Protein AF-A0A8H6S025-F1 (afdb_monomer_lite)

Secondary structure (DSSP, 8-state):
-PPPPPS--EEEETTPEEEEE--PPPTT----EEEEEEEPPTT--GGG---TT-S-EEEEEEE-B-TTS-BHHHHHHHHTTTEEEEEPPTTBPSEEEEEEEEEEE-TTTTSSS--EEEEEEEEEEEESS--B---GGG-B-TTTS--TTSBTTB--TTS----S-SS----S-----TT--PPS-S--S--

Radius of gyration: 16.87 Å; chains: 1; bounding box: 43×38×42 Å

Foldseek 3Di:
DDDFQDQDAAEDEAFDKDKDADDDDDLLQFFKKWKWKFFDDPPDDSRPDDCFFPQGIFTQDMFAADPVRGGCCNVVCVVPVRIDMGGHHNQDDWHKMKMKIWGWGCSQQQAPPGIAIDIDIHIYGYDDDHDDDDDSQRTATFVPPDDNPQQPSRDDSPPPDPVDDPPRDPDRDDDDDPPDDDPDDDGHPHD

Sequence (191 aa):
MEYTTAPIFATVAAGTTLGLNWTTWPDSHVGPMITYMAAVPSGTNITSWQPGTSAVWFKVAEAGKNSAGQWAATTVLTQNKSIYSFTIPAKLKPGQYIIRHEIIALHSATTYPGAQFYPSCIQVQVTGSGTAVPPSSALVAFPGAYKSTTPGIVYNVYSGDNSVSYPPRRQSGKFTDPSYRPTLYPGRACE

Structure (mmCIF, N/CA/C/O backbone):
data_AF-A0A8H6S025-F1
#
_entry.id   AF-A0A8H6S025-F1
#
loop_
_atom_site.group_PDB
_atom_site.id
_atom_site.type_symbol
_atom_site.label_atom_id
_atom_site.label_alt_id
_atom_site.label_comp_id
_atom_site.label_asym_id
_atom_site.label_entity_id
_atom_site.label_seq_id
_atom_site.pdbx_PDB_ins_code
_atom_site.Cartn_x
_atom_site.Cartn_y
_atom_site.Cartn_z
_atom_site.occupancy
_atom_site.B_iso_or_equiv
_atom_site.auth_seq_id
_atom_site.auth_comp_id
_atom_site.auth_asym_id
_atom_site.auth_atom_id
_atom_site.pdbx_PDB_model_num
ATOM 1 N N . MET A 1 1 ? 6.238 23.942 5.275 1.00 44.38 1 MET A N 1
ATOM 2 C CA . MET A 1 1 ? 4.930 23.421 4.842 1.00 44.38 1 MET A CA 1
ATOM 3 C C . MET A 1 1 ? 4.371 22.638 6.006 1.00 44.38 1 MET A C 1
ATOM 5 O O . MET A 1 1 ? 4.958 21.627 6.370 1.00 44.38 1 MET A O 1
ATOM 9 N N . GLU A 1 2 ? 3.350 23.180 6.660 1.00 48.22 2 GLU A N 1
ATOM 10 C CA . GLU A 1 2 ? 2.538 22.421 7.610 1.00 48.22 2 GLU A CA 1
ATOM 11 C C . GLU A 1 2 ? 1.668 21.466 6.789 1.00 48.22 2 GLU A C 1
ATOM 13 O O . GLU A 1 2 ? 0.975 21.907 5.875 1.00 48.22 2 GLU A O 1
ATOM 18 N N . TYR A 1 3 ? 1.770 20.163 7.049 1.00 61.84 3 TYR A N 1
ATOM 19 C CA . TYR A 1 3 ? 0.918 19.165 6.401 1.00 61.84 3 TYR A CA 1
ATOM 20 C C . TYR A 1 3 ? -0.426 19.160 7.113 1.00 61.84 3 TYR A C 1
ATOM 22 O O . TYR A 1 3 ? -0.492 18.908 8.320 1.00 61.84 3 TYR A O 1
ATOM 30 N N . THR A 1 4 ? -1.492 19.452 6.381 1.00 70.94 4 THR A N 1
ATOM 31 C CA . THR A 1 4 ? -2.845 19.429 6.922 1.00 70.94 4 THR A CA 1
ATOM 32 C C . THR A 1 4 ? -3.414 18.022 6.794 1.00 70.94 4 THR A C 1
ATOM 34 O O . THR A 1 4 ? -3.342 17.375 5.756 1.00 70.94 4 THR A O 1
ATOM 37 N N . THR A 1 5 ? -3.958 17.507 7.889 1.00 85.69 5 THR A N 1
ATOM 38 C CA . THR A 1 5 ? -4.744 16.270 7.892 1.00 85.69 5 THR A CA 1
ATOM 39 C C . THR A 1 5 ? -6.000 16.439 7.040 1.00 85.69 5 THR A C 1
ATOM 41 O O . THR A 1 5 ? -6.541 17.543 6.920 1.00 85.69 5 THR A O 1
ATOM 44 N N . ALA A 1 6 ? -6.513 15.344 6.470 1.00 88.56 6 ALA A N 1
ATOM 45 C CA . ALA A 1 6 ? -7.785 15.427 5.766 1.00 88.56 6 ALA A CA 1
ATOM 46 C C . ALA A 1 6 ? -8.912 15.721 6.781 1.00 88.56 6 ALA A C 1
ATOM 48 O O . ALA A 1 6 ? -8.949 15.123 7.863 1.00 88.56 6 ALA A O 1
ATOM 49 N N . PRO A 1 7 ? -9.864 16.612 6.458 1.00 92.31 7 PRO A N 1
ATOM 50 C CA . PRO A 1 7 ? -10.919 17.002 7.394 1.00 92.31 7 PRO A CA 1
ATOM 51 C C . PRO A 1 7 ? -12.008 15.931 7.556 1.00 92.31 7 PRO A C 1
ATOM 53 O O . PRO A 1 7 ? -12.847 16.036 8.446 1.00 92.31 7 PRO A O 1
ATOM 56 N N . ILE A 1 8 ? -12.017 14.911 6.692 1.00 94.31 8 ILE A N 1
ATOM 57 C CA . ILE A 1 8 ? -13.042 13.865 6.641 1.00 94.31 8 ILE A CA 1
ATOM 58 C C . ILE A 1 8 ? -12.418 12.471 6.563 1.00 94.31 8 ILE A C 1
ATOM 60 O O . ILE A 1 8 ? -11.246 12.303 6.223 1.00 94.31 8 ILE A O 1
ATOM 64 N N . PHE A 1 9 ? -13.226 11.458 6.861 1.00 96.31 9 PHE A N 1
ATOM 65 C CA . PHE A 1 9 ? -12.884 10.048 6.706 1.00 96.31 9 PHE A CA 1
ATOM 66 C C . PHE A 1 9 ? -14.099 9.263 6.203 1.00 96.31 9 PHE A C 1
ATOM 68 O O . PHE A 1 9 ? -15.241 9.648 6.449 1.00 96.31 9 PHE A O 1
ATOM 75 N N . ALA A 1 10 ? -13.855 8.151 5.511 1.00 97.25 10 ALA A N 1
ATOM 76 C CA . ALA A 1 10 ? -14.909 7.244 5.062 1.00 97.25 10 ALA A CA 1
ATOM 77 C C . ALA A 1 10 ? -15.124 6.102 6.068 1.00 97.25 10 ALA A C 1
ATOM 79 O O . ALA A 1 10 ? -14.163 5.566 6.616 1.00 97.25 10 ALA A O 1
ATOM 80 N N . THR A 1 11 ? -16.369 5.686 6.290 1.00 98.44 11 THR A N 1
ATOM 81 C CA . THR A 1 11 ? -16.677 4.509 7.120 1.00 98.44 11 THR A CA 1
ATOM 82 C C . THR A 1 11 ? -16.720 3.255 6.256 1.00 98.44 11 THR A C 1
ATOM 84 O O . THR A 1 11 ? -17.389 3.231 5.226 1.00 98.44 11 THR A O 1
ATOM 87 N N . VAL A 1 12 ? -16.026 2.199 6.678 1.00 98.06 12 VAL A N 1
ATOM 88 C CA . VAL A 1 12 ? -15.877 0.956 5.912 1.00 98.06 12 VAL A CA 1
ATOM 89 C C . VAL A 1 12 ? -15.802 -0.249 6.849 1.00 98.06 12 VAL A C 1
ATOM 91 O O . VAL A 1 12 ? -15.129 -0.206 7.874 1.00 98.06 12 VAL A O 1
ATOM 94 N N . ALA A 1 13 ? -16.469 -1.351 6.508 1.00 98.62 13 ALA A N 1
ATOM 95 C CA . ALA A 1 13 ? -16.355 -2.591 7.274 1.00 98.62 13 ALA A CA 1
ATOM 96 C C . ALA A 1 13 ? -15.048 -3.333 6.951 1.00 98.62 13 ALA A C 1
ATOM 98 O O . ALA A 1 13 ? -14.641 -3.418 5.789 1.00 98.62 13 ALA A O 1
ATOM 99 N N . ALA A 1 14 ? -14.406 -3.926 7.958 1.00 97.62 14 ALA A N 1
ATOM 100 C CA . ALA A 1 14 ? -13.323 -4.880 7.745 1.00 97.62 14 ALA A CA 1
ATOM 101 C C . ALA A 1 14 ? -13.778 -5.997 6.784 1.00 97.62 14 ALA A C 1
ATOM 103 O O . ALA A 1 14 ? -14.908 -6.474 6.865 1.00 97.62 14 ALA A O 1
ATOM 104 N N . GLY A 1 15 ? -12.911 -6.400 5.851 1.00 95.50 15 GLY A N 1
ATOM 105 C CA . GLY A 1 15 ? -13.249 -7.359 4.793 1.00 95.50 15 GLY A CA 1
ATOM 106 C C . GLY A 1 15 ? -13.858 -6.733 3.535 1.00 95.50 15 GLY A C 1
ATOM 107 O O . GLY A 1 15 ? -14.004 -7.431 2.536 1.00 95.50 15 GLY A O 1
ATOM 108 N N . THR A 1 16 ? -14.166 -5.433 3.539 1.00 98.31 16 THR A N 1
ATOM 109 C CA . THR A 1 16 ? -14.624 -4.724 2.334 1.00 98.31 16 THR A CA 1
ATOM 110 C C . THR A 1 16 ? -13.475 -4.539 1.344 1.00 98.31 16 THR A C 1
ATOM 112 O O . THR A 1 16 ? -12.360 -4.176 1.733 1.00 98.31 16 THR A O 1
ATOM 115 N N . THR A 1 17 ? -13.757 -4.741 0.056 1.00 98.00 17 THR A N 1
ATOM 116 C CA . THR A 1 17 ? -12.856 -4.372 -1.041 1.00 98.00 17 THR A CA 1
ATOM 117 C C . THR A 1 17 ? -13.043 -2.904 -1.405 1.00 98.00 17 THR A C 1
ATOM 119 O O . THR A 1 17 ? -14.149 -2.471 -1.717 1.00 98.00 17 THR A O 1
ATOM 122 N N . LEU A 1 18 ? -11.952 -2.143 -1.370 1.00 96.44 18 LEU A N 1
ATOM 123 C CA . LEU A 1 18 ? -11.894 -0.751 -1.798 1.00 96.44 18 LEU A CA 1
ATOM 124 C C . LEU A 1 18 ? -11.251 -0.651 -3.179 1.00 96.44 18 LEU A C 1
ATOM 126 O O . LEU A 1 18 ? -10.229 -1.289 -3.426 1.00 96.44 18 LEU A O 1
ATOM 130 N N . GLY A 1 19 ? -11.829 0.186 -4.041 1.00 96.06 19 GLY A N 1
ATOM 131 C CA . GLY A 1 19 ? -11.249 0.590 -5.319 1.00 96.06 19 GLY A CA 1
ATOM 132 C C . GLY A 1 19 ? -10.604 1.972 -5.216 1.00 96.06 19 GLY A C 1
ATOM 133 O O . GLY A 1 19 ? -11.240 2.925 -4.771 1.00 96.06 19 GLY A O 1
ATOM 134 N N . LEU A 1 20 ? -9.348 2.077 -5.635 1.00 94.69 20 LEU A N 1
ATOM 135 C CA . LEU A 1 20 ? -8.560 3.302 -5.694 1.00 94.69 20 LEU A CA 1
ATOM 136 C C . LEU A 1 20 ? -8.399 3.698 -7.159 1.00 94.69 20 LEU A C 1
ATOM 138 O O . LEU A 1 20 ? -7.759 2.979 -7.927 1.00 94.69 20 LEU A O 1
ATOM 142 N N . ASN A 1 21 ? -9.020 4.811 -7.541 1.00 94.38 21 ASN A N 1
ATOM 143 C CA . ASN A 1 21 ? -9.021 5.286 -8.917 1.00 94.38 21 ASN A CA 1
ATOM 144 C C . ASN A 1 21 ? -7.843 6.235 -9.157 1.00 94.38 21 ASN A C 1
ATOM 146 O O . ASN A 1 21 ? -7.785 7.316 -8.570 1.00 94.38 21 ASN A O 1
ATOM 150 N N . TRP A 1 22 ? -6.921 5.824 -10.018 1.00 93.88 22 TRP A N 1
ATOM 151 C CA . TRP A 1 22 ? -5.831 6.656 -10.502 1.00 93.88 22 TRP A CA 1
ATOM 152 C C . TRP A 1 22 ? -6.272 7.465 -11.721 1.00 93.88 22 TRP A C 1
ATOM 154 O O . TRP A 1 22 ? -7.122 7.052 -12.507 1.00 93.88 22 TRP A O 1
ATOM 164 N N . THR A 1 23 ? -5.649 8.620 -11.927 1.00 91.69 23 THR A N 1
ATOM 165 C CA . THR A 1 23 ? -5.711 9.281 -13.233 1.00 91.69 23 THR A CA 1
ATOM 166 C C . THR A 1 23 ? -4.984 8.436 -14.286 1.00 91.69 23 THR A C 1
ATOM 168 O O . THR A 1 23 ? -4.402 7.392 -13.982 1.00 91.69 23 THR A O 1
ATOM 171 N N . THR A 1 24 ? -5.025 8.862 -15.549 1.00 89.56 24 THR A N 1
ATOM 172 C CA . THR A 1 24 ? -4.268 8.208 -16.624 1.00 89.56 24 THR A CA 1
ATOM 173 C C . THR A 1 24 ? -2.801 8.035 -16.223 1.00 89.56 24 THR A C 1
ATOM 175 O O . THR A 1 24 ? -2.102 9.019 -15.977 1.00 89.56 24 THR A O 1
ATOM 178 N N . TRP A 1 25 ? -2.347 6.782 -16.164 1.00 92.00 25 TRP A N 1
ATOM 179 C CA . TRP A 1 25 ? -0.988 6.430 -15.768 1.00 92.00 25 TRP A CA 1
ATOM 180 C C . TRP A 1 25 ? -0.105 6.200 -17.002 1.00 92.00 25 TRP A C 1
ATOM 182 O O . TRP A 1 25 ? -0.536 5.478 -17.901 1.00 92.00 25 TRP A O 1
ATOM 192 N N . PRO A 1 26 ? 1.109 6.777 -17.090 1.00 91.12 26 PRO A N 1
ATOM 193 C CA . PRO A 1 26 ? 1.970 6.573 -18.252 1.00 91.12 26 PRO A CA 1
ATOM 194 C C . PRO A 1 26 ? 2.472 5.127 -18.345 1.00 91.12 26 PRO A C 1
ATOM 196 O O . PRO A 1 26 ? 3.035 4.604 -17.382 1.00 91.12 26 PRO A O 1
ATOM 199 N N . ASP A 1 27 ? 2.388 4.516 -19.528 1.00 88.94 27 ASP A N 1
ATOM 200 C CA . ASP A 1 27 ? 2.837 3.130 -19.748 1.00 88.94 27 ASP A CA 1
ATOM 201 C C . ASP A 1 27 ? 4.321 2.916 -19.418 1.00 88.94 27 ASP A C 1
ATOM 203 O O . ASP A 1 27 ? 4.721 1.839 -18.973 1.00 88.94 27 ASP A O 1
ATOM 207 N N . SER A 1 28 ? 5.141 3.960 -19.586 1.00 90.69 28 SER A N 1
ATOM 208 C CA . SER A 1 28 ? 6.564 3.929 -19.243 1.00 90.69 28 SER A CA 1
ATOM 209 C C . SER A 1 28 ? 6.809 3.793 -17.742 1.00 90.69 28 SER A C 1
ATOM 211 O O . SER A 1 28 ? 7.844 3.266 -17.348 1.00 90.69 28 SER A O 1
ATOM 213 N N . HIS A 1 29 ? 5.878 4.224 -16.884 1.00 93.62 29 HIS A N 1
ATOM 214 C CA . HIS A 1 29 ? 6.029 4.231 -15.427 1.00 93.62 29 HIS A CA 1
ATOM 215 C C . HIS A 1 29 ? 5.684 2.866 -14.826 1.00 93.62 29 HIS A C 1
ATOM 217 O O . HIS A 1 29 ? 4.829 2.724 -13.950 1.00 93.62 29 HIS A O 1
ATOM 223 N N . VAL A 1 30 ? 6.382 1.844 -15.317 1.00 93.31 30 VAL A N 1
ATOM 224 C CA . VAL A 1 30 ? 6.253 0.470 -14.848 1.00 93.31 30 VAL A CA 1
ATOM 225 C C . VAL A 1 30 ? 6.752 0.341 -13.410 1.00 93.31 30 VAL A C 1
ATOM 227 O O . VAL A 1 30 ? 7.734 0.979 -13.018 1.00 93.31 30 VAL A O 1
ATOM 230 N N . GLY A 1 31 ? 6.103 -0.515 -12.628 1.00 92.88 31 GLY A N 1
ATOM 231 C CA . GLY A 1 31 ? 6.532 -0.805 -11.268 1.00 92.88 31 GLY A CA 1
ATOM 232 C C . GLY A 1 31 ? 5.443 -1.415 -10.389 1.00 92.88 31 GLY A C 1
ATOM 233 O O . GLY A 1 31 ? 4.338 -1.706 -10.867 1.00 92.88 31 GLY A O 1
ATOM 234 N N . PRO A 1 32 ? 5.764 -1.682 -9.112 1.00 93.44 32 PRO A N 1
ATOM 235 C CA . PRO A 1 32 ? 4.820 -2.257 -8.173 1.00 93.44 32 PRO A CA 1
ATOM 236 C C . PRO A 1 32 ? 3.828 -1.217 -7.641 1.00 93.44 32 PRO A C 1
ATOM 238 O O . PRO A 1 32 ? 4.095 -0.014 -7.615 1.00 93.44 32 PRO A O 1
ATOM 241 N N . MET A 1 33 ? 2.712 -1.729 -7.130 1.00 93.44 33 MET A N 1
ATOM 242 C CA . MET A 1 33 ? 1.731 -0.987 -6.342 1.00 93.44 33 MET A CA 1
ATOM 243 C C . MET A 1 33 ? 1.699 -1.567 -4.931 1.00 93.44 33 MET A C 1
ATOM 245 O O . MET A 1 33 ? 1.661 -2.791 -4.766 1.00 93.44 33 MET A O 1
ATOM 249 N N . ILE A 1 34 ? 1.736 -0.718 -3.905 1.00 95.06 34 ILE A N 1
ATOM 250 C CA . ILE A 1 34 ? 1.820 -1.162 -2.509 1.00 95.06 34 ILE A CA 1
ATOM 251 C C . ILE A 1 34 ? 0.833 -0.367 -1.664 1.00 95.06 34 ILE A C 1
ATOM 253 O O . ILE A 1 34 ? 0.706 0.846 -1.805 1.00 95.06 34 ILE A O 1
ATOM 257 N N . THR A 1 35 ? 0.128 -1.064 -0.776 1.00 96.25 35 THR A N 1
ATOM 258 C CA . THR A 1 35 ? -0.831 -0.450 0.140 1.00 96.25 35 THR A CA 1
ATOM 259 C C . THR A 1 35 ? -0.476 -0.797 1.575 1.00 96.25 35 THR A C 1
ATOM 261 O O . THR A 1 35 ? -0.304 -1.966 1.933 1.00 96.25 35 THR A O 1
ATOM 264 N N . TYR A 1 36 ? -0.389 0.236 2.402 1.00 97.56 36 TYR A N 1
ATOM 265 C CA . TYR A 1 36 ? -0.179 0.173 3.838 1.00 97.56 36 TYR A CA 1
ATOM 266 C C . TYR A 1 36 ? -1.399 0.726 4.563 1.00 97.56 36 TYR A C 1
ATOM 268 O O . TYR A 1 36 ? -2.144 1.544 4.026 1.00 97.56 36 TYR A O 1
ATOM 276 N N . MET A 1 37 ? -1.565 0.319 5.812 1.00 98.12 37 MET A N 1
ATOM 277 C CA . MET A 1 37 ? -2.457 0.973 6.758 1.00 98.12 37 MET A CA 1
ATOM 278 C C . MET A 1 37 ? -1.668 1.370 8.008 1.00 98.12 37 MET A C 1
ATOM 280 O O . MET A 1 37 ? -0.644 0.762 8.315 1.00 98.12 37 MET A O 1
ATOM 284 N N . ALA A 1 38 ? -2.129 2.390 8.725 1.00 97.69 38 ALA A N 1
ATOM 285 C CA . ALA A 1 38 ? -1.607 2.796 10.026 1.00 97.69 38 ALA A CA 1
ATOM 286 C C . ALA A 1 38 ? -2.772 3.076 10.974 1.00 97.69 38 ALA A C 1
ATOM 288 O O . ALA A 1 38 ? -3.689 3.813 10.620 1.00 97.69 38 ALA A O 1
ATOM 289 N N . ALA A 1 39 ? -2.747 2.466 12.159 1.00 97.38 39 ALA A N 1
ATOM 290 C CA . ALA A 1 39 ? -3.772 2.680 13.176 1.00 97.38 39 ALA A CA 1
ATOM 291 C C . AL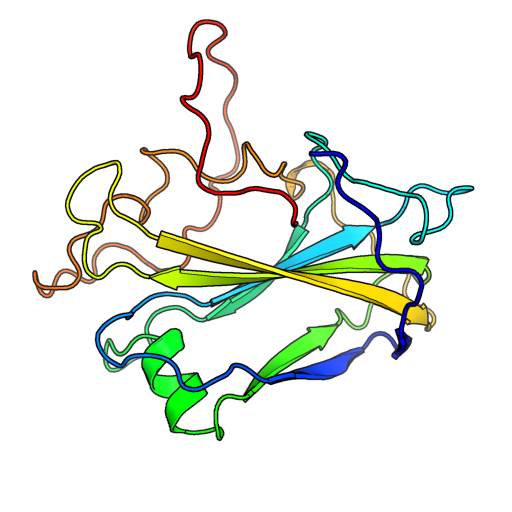A A 1 39 ? -3.573 4.038 13.855 1.00 97.38 39 ALA A C 1
ATOM 293 O O . ALA A 1 39 ? -2.459 4.358 14.270 1.00 97.38 39 ALA A O 1
ATOM 294 N N . VAL A 1 40 ? -4.655 4.799 14.006 1.00 96.62 40 VAL A N 1
ATOM 295 C CA . VAL A 1 40 ? -4.646 6.043 14.781 1.00 96.62 40 VAL A CA 1
ATOM 296 C C . VAL A 1 40 ? -4.496 5.701 16.270 1.00 96.62 40 VAL A C 1
ATOM 298 O O . VAL A 1 40 ? -5.178 4.788 16.752 1.00 96.62 40 VAL A O 1
ATOM 301 N N . PRO A 1 41 ? -3.626 6.398 17.023 1.00 95.56 41 PRO A N 1
ATOM 302 C CA . PRO A 1 41 ? -3.480 6.193 18.455 1.00 95.56 41 PRO A CA 1
ATOM 303 C C . PRO A 1 41 ? -4.805 6.368 19.198 1.00 95.56 41 PRO A C 1
ATOM 305 O O . PRO A 1 41 ? -5.602 7.259 18.899 1.00 95.56 41 PRO A O 1
ATOM 308 N N . SER A 1 42 ? -5.020 5.533 20.215 1.00 92.06 42 SER A N 1
ATOM 309 C CA . SER A 1 42 ? -6.196 5.644 21.079 1.00 92.06 42 SER A CA 1
ATOM 310 C C . SER A 1 42 ? -6.293 7.047 21.685 1.00 92.06 42 SER A C 1
ATOM 312 O O . SER A 1 42 ? -5.295 7.596 22.146 1.00 92.06 42 SER A O 1
ATOM 314 N N . GLY A 1 43 ? -7.498 7.618 21.698 1.00 93.31 43 GLY A N 1
ATOM 315 C CA . GLY A 1 43 ? -7.748 8.965 22.223 1.00 93.31 43 GLY A CA 1
ATOM 316 C C . GLY A 1 43 ? -7.361 10.107 21.278 1.00 93.31 43 GLY A C 1
ATOM 317 O O . GLY A 1 43 ? -7.497 11.264 21.659 1.00 93.31 43 GLY A O 1
ATOM 318 N N . THR A 1 44 ? -6.910 9.811 20.055 1.00 94.31 44 THR A N 1
ATOM 319 C CA . THR A 1 44 ? -6.649 10.819 19.016 1.00 94.31 44 THR A CA 1
ATOM 320 C C . THR A 1 44 ? -7.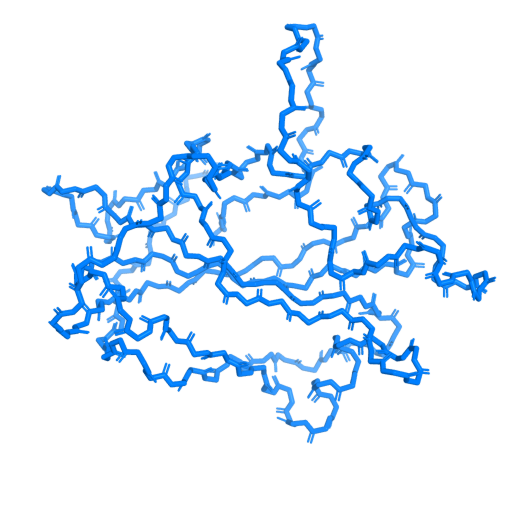685 10.705 17.897 1.00 94.31 44 THR A C 1
ATOM 322 O O . THR A 1 44 ? -8.160 9.610 17.601 1.00 94.31 44 THR A O 1
ATOM 325 N N . ASN A 1 45 ? -8.040 11.829 17.271 1.00 93.94 45 ASN A N 1
ATOM 326 C CA . ASN A 1 45 ? -8.877 11.841 16.074 1.00 93.94 45 ASN A CA 1
ATOM 327 C C . ASN A 1 45 ? -7.992 11.811 14.820 1.00 93.94 45 ASN A C 1
ATOM 329 O O . ASN A 1 45 ? -7.001 12.533 14.735 1.00 93.94 45 ASN A O 1
ATOM 333 N N . ILE A 1 46 ? -8.360 11.003 13.830 1.00 95.19 46 ILE A N 1
ATOM 334 C CA . ILE A 1 46 ? -7.659 10.909 12.550 1.00 95.19 46 ILE A CA 1
ATOM 335 C C . ILE A 1 46 ? -7.528 12.262 11.848 1.00 95.19 46 ILE A C 1
ATOM 337 O O . ILE A 1 46 ? -6.497 12.528 11.244 1.00 95.19 46 ILE A O 1
ATOM 341 N N . THR A 1 47 ? -8.511 13.152 12.001 1.00 94.25 47 THR A N 1
ATOM 342 C CA . THR A 1 47 ? -8.495 14.488 11.391 1.00 94.25 47 THR A CA 1
ATOM 343 C C . THR A 1 47 ? -7.522 15.451 12.071 1.00 94.25 47 THR A C 1
ATOM 345 O O . THR A 1 47 ? -7.438 16.602 11.658 1.00 94.25 47 THR A O 1
ATOM 348 N N . SER A 1 48 ? -6.798 15.031 13.112 1.00 92.56 48 SER A N 1
ATOM 349 C CA . SER A 1 48 ? -5.742 15.813 13.772 1.00 92.56 48 SER A CA 1
ATOM 350 C C . SER A 1 48 ? -4.451 15.020 13.995 1.00 92.56 48 SER A C 1
ATOM 352 O O . SER A 1 48 ? -3.513 15.530 14.609 1.00 92.56 48 SER A O 1
ATOM 354 N N . TRP A 1 49 ? -4.377 13.782 13.500 1.00 93.00 49 TRP A N 1
ATOM 355 C CA . TRP A 1 49 ? -3.216 12.923 13.681 1.00 93.00 49 TRP A CA 1
ATOM 356 C C . TRP A 1 49 ? -2.347 12.845 12.428 1.00 93.00 49 TRP A C 1
ATOM 358 O O . TRP A 1 49 ? -2.816 12.513 11.343 1.00 93.00 49 TRP A O 1
ATOM 368 N N . GLN A 1 50 ? -1.046 13.062 12.613 1.00 89.75 50 GLN A N 1
ATOM 369 C CA . GLN A 1 50 ? -0.020 12.856 11.597 1.00 89.75 50 GLN A CA 1
ATOM 370 C C . GLN A 1 50 ? 0.981 11.799 12.094 1.00 89.75 50 GLN A C 1
ATOM 372 O O . GLN A 1 50 ? 1.562 11.977 13.168 1.00 89.75 50 GLN A O 1
ATOM 377 N N . PRO A 1 51 ? 1.239 10.720 11.331 1.00 90.19 51 PRO A N 1
ATOM 378 C CA . PRO A 1 51 ? 2.195 9.678 11.719 1.00 90.19 51 PRO A CA 1
ATOM 379 C C . PRO A 1 51 ? 3.648 10.149 11.868 1.00 90.19 51 PRO A C 1
ATOM 381 O O . PRO A 1 51 ? 4.440 9.493 12.546 1.00 90.19 51 PRO A O 1
ATOM 384 N N . GLY A 1 52 ? 4.025 11.250 11.205 1.00 88.12 52 GLY A N 1
ATOM 385 C CA . GLY A 1 52 ? 5.395 11.764 11.208 1.00 88.12 52 GLY A CA 1
ATOM 386 C C . GLY A 1 52 ? 6.414 10.689 10.816 1.00 88.12 52 GLY A C 1
ATOM 387 O O . GLY A 1 52 ? 6.292 10.048 9.776 1.00 88.12 52 GLY A O 1
ATOM 388 N N . THR A 1 53 ? 7.417 10.476 11.666 1.00 88.81 53 THR A N 1
ATOM 389 C CA . THR A 1 53 ? 8.486 9.477 11.483 1.00 88.81 53 THR A CA 1
ATOM 390 C C . THR A 1 53 ? 8.246 8.187 12.275 1.00 88.81 53 THR A C 1
ATOM 392 O O . THR A 1 53 ? 9.138 7.341 12.367 1.00 88.81 53 THR A O 1
ATOM 395 N N . SER A 1 54 ? 7.066 8.010 12.876 1.00 91.44 54 SER A N 1
ATOM 396 C CA . SER A 1 54 ? 6.772 6.841 13.703 1.00 91.44 54 SER A CA 1
ATOM 397 C C . SER A 1 54 ? 6.625 5.562 12.872 1.00 91.44 54 SER A C 1
ATOM 399 O O . SER A 1 54 ? 6.080 5.557 11.766 1.00 91.44 54 SER A O 1
ATOM 401 N N . ALA A 1 55 ? 7.085 4.441 13.433 1.00 94.19 55 ALA A N 1
ATOM 402 C CA . ALA A 1 55 ? 6.912 3.120 12.837 1.00 94.19 55 ALA A CA 1
ATOM 403 C C . ALA A 1 55 ? 5.507 2.574 13.134 1.00 94.19 55 ALA A C 1
ATOM 405 O O . ALA A 1 55 ? 5.315 1.821 14.085 1.00 94.19 55 ALA A O 1
ATOM 406 N N . VAL A 1 56 ? 4.524 2.993 12.337 1.00 96.06 56 VAL A N 1
ATOM 407 C CA . VAL A 1 56 ? 3.095 2.662 12.529 1.00 96.06 56 VAL A CA 1
ATOM 408 C C . VAL A 1 56 ? 2.453 1.989 11.317 1.00 96.06 56 VAL A C 1
ATOM 410 O O . VAL A 1 56 ? 1.314 1.532 11.395 1.00 96.06 56 VAL A O 1
ATOM 413 N N . TRP A 1 57 ? 3.170 1.919 10.196 1.00 96.62 57 TRP A N 1
ATOM 414 C CA . TRP A 1 57 ? 2.636 1.436 8.930 1.00 96.62 57 TRP A CA 1
ATOM 415 C C . TRP A 1 57 ? 2.822 -0.069 8.796 1.00 96.62 57 TRP A C 1
ATOM 417 O O . TRP A 1 57 ? 3.938 -0.567 8.911 1.00 96.62 57 TRP A O 1
ATOM 427 N N . PHE A 1 58 ? 1.755 -0.790 8.478 1.00 96.25 58 PHE A N 1
ATOM 428 C CA . PHE A 1 58 ? 1.786 -2.213 8.150 1.00 96.25 58 PHE A CA 1
ATOM 429 C C . PHE A 1 58 ? 1.263 -2.428 6.734 1.00 96.25 58 PHE A C 1
ATOM 431 O O . PHE A 1 58 ? 0.275 -1.822 6.323 1.00 96.25 58 PHE A O 1
ATOM 438 N N . LYS A 1 59 ? 1.941 -3.279 5.962 1.00 95.69 59 LYS A N 1
ATOM 439 C CA . LYS A 1 59 ? 1.544 -3.585 4.584 1.00 95.69 59 LYS A CA 1
ATOM 440 C C . LYS A 1 59 ? 0.279 -4.448 4.594 1.00 95.69 59 LYS A C 1
ATOM 442 O O . LYS A 1 59 ? 0.236 -5.447 5.308 1.00 95.69 59 LYS A O 1
ATOM 447 N N . VAL A 1 60 ? -0.717 -4.081 3.791 1.00 95.56 60 VAL A N 1
ATOM 448 C CA . VAL A 1 60 ? -1.980 -4.829 3.647 1.00 95.56 60 VAL A CA 1
ATOM 449 C C . VAL A 1 60 ? -2.186 -5.393 2.249 1.00 95.56 60 VAL A C 1
ATOM 451 O O . VAL A 1 60 ? -2.894 -6.385 2.102 1.00 95.56 60 VAL A O 1
ATOM 454 N N . ALA A 1 61 ? -1.558 -4.801 1.233 1.00 93.94 61 ALA A N 1
ATOM 455 C CA . ALA A 1 61 ? -1.614 -5.31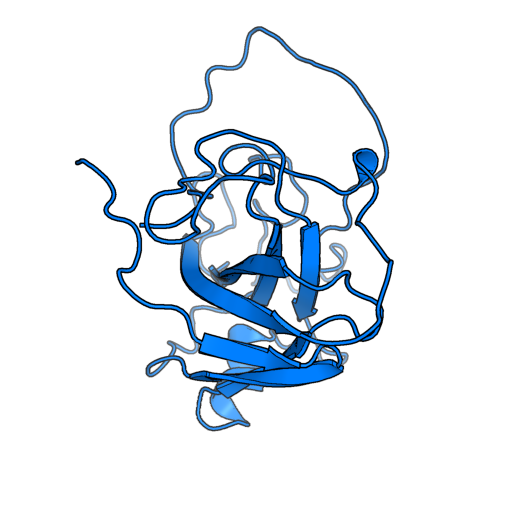7 -0.125 1.00 93.94 61 ALA A CA 1
ATOM 456 C C . ALA A 1 61 ? -0.358 -4.955 -0.916 1.00 93.94 61 ALA A C 1
ATOM 458 O O . ALA A 1 61 ? 0.298 -3.940 -0.665 1.00 93.94 61 ALA A O 1
ATOM 459 N N . GLU A 1 62 ? -0.049 -5.796 -1.892 1.00 92.50 62 GLU A N 1
ATOM 460 C CA . GLU A 1 62 ? 1.005 -5.566 -2.862 1.00 92.50 62 GLU A CA 1
ATOM 461 C C . GLU A 1 62 ? 0.688 -6.223 -4.200 1.00 92.50 62 GLU A C 1
ATOM 463 O O . GLU A 1 62 ? 0.100 -7.301 -4.248 1.00 92.50 62 GLU A O 1
ATOM 468 N N . ALA A 1 63 ? 1.118 -5.578 -5.281 1.00 89.62 63 ALA A N 1
ATOM 469 C CA . ALA A 1 63 ? 1.108 -6.135 -6.624 1.00 89.62 63 ALA A CA 1
ATOM 470 C C . ALA A 1 63 ? 2.421 -5.765 -7.334 1.00 89.62 63 ALA A C 1
ATOM 472 O O . ALA A 1 63 ? 2.746 -4.586 -7.473 1.00 89.62 63 ALA A O 1
ATOM 473 N N . GLY A 1 64 ? 3.194 -6.777 -7.735 1.00 88.62 64 GLY A N 1
ATOM 474 C CA . GLY A 1 64 ? 4.484 -6.639 -8.420 1.00 88.62 64 GLY A CA 1
ATOM 475 C C . GLY A 1 64 ? 4.395 -7.002 -9.903 1.00 88.62 64 GLY A C 1
ATOM 476 O O . GLY A 1 64 ? 3.518 -6.512 -10.612 1.00 88.62 64 GLY A O 1
ATOM 477 N N . LYS A 1 65 ? 5.303 -7.861 -10.380 1.00 86.12 65 LYS A N 1
ATOM 478 C CA . LYS A 1 65 ? 5.192 -8.471 -11.714 1.00 86.12 65 LYS A CA 1
ATOM 479 C C . LYS A 1 65 ? 4.203 -9.643 -11.692 1.00 86.12 65 LYS A C 1
ATOM 481 O O . LYS A 1 65 ? 4.192 -10.416 -10.736 1.00 86.12 65 LYS A O 1
ATOM 486 N N . ASN A 1 66 ? 3.408 -9.796 -12.748 1.00 83.31 66 ASN A N 1
ATOM 487 C CA . ASN A 1 66 ? 2.613 -11.002 -12.984 1.00 83.31 66 ASN A CA 1
ATOM 488 C C . ASN A 1 66 ? 3.485 -12.151 -13.539 1.00 83.31 66 ASN A C 1
ATOM 490 O O . ASN A 1 66 ? 4.686 -11.987 -13.766 1.00 83.31 66 ASN A O 1
ATOM 494 N N . SER A 1 67 ? 2.884 -13.320 -13.782 1.00 82.69 67 SER A N 1
ATOM 495 C CA . SER A 1 67 ? 3.585 -14.497 -14.327 1.00 82.69 67 SER A CA 1
ATOM 496 C C . SER A 1 67 ? 4.177 -14.281 -15.726 1.00 82.69 67 SER A C 1
ATOM 498 O O . SER A 1 67 ? 5.116 -14.978 -16.096 1.00 82.69 67 SER A O 1
ATOM 500 N N . ALA A 1 68 ? 3.671 -13.304 -16.483 1.00 84.06 68 ALA A N 1
ATOM 501 C CA . ALA A 1 68 ? 4.197 -12.896 -17.784 1.00 84.06 68 ALA A CA 1
ATOM 502 C C . ALA A 1 68 ? 5.290 -11.810 -17.680 1.00 84.06 68 ALA A C 1
ATOM 504 O O . ALA A 1 68 ? 5.736 -11.282 -18.696 1.00 84.06 68 ALA A O 1
ATOM 505 N N . GLY A 1 69 ? 5.718 -11.443 -16.465 1.00 81.81 69 GLY A N 1
ATOM 506 C CA . GLY A 1 69 ? 6.745 -10.425 -16.227 1.00 81.81 69 GLY A CA 1
ATOM 507 C C . GLY A 1 69 ? 6.256 -8.979 -16.355 1.00 81.81 69 GLY A C 1
ATOM 508 O O . GLY A 1 69 ? 7.065 -8.054 -16.279 1.00 81.81 69 GLY A O 1
ATOM 509 N N . GLN A 1 70 ? 4.951 -8.762 -16.523 1.00 85.94 70 GLN A N 1
ATOM 510 C CA . GLN A 1 70 ? 4.365 -7.434 -16.675 1.00 85.94 70 GLN A CA 1
ATOM 511 C C . GLN A 1 70 ? 4.069 -6.811 -15.309 1.00 85.94 70 GLN A C 1
ATOM 513 O O . GLN A 1 70 ? 3.597 -7.483 -14.393 1.00 85.94 70 GLN A O 1
ATOM 518 N N . TRP A 1 71 ? 4.317 -5.513 -15.175 1.00 90.38 71 TRP A N 1
ATOM 519 C CA . TRP A 1 71 ? 4.156 -4.790 -13.916 1.00 90.38 71 TRP A CA 1
ATOM 520 C C . TRP A 1 71 ? 2.703 -4.444 -13.593 1.00 90.38 71 TRP A C 1
ATOM 522 O O . TRP A 1 71 ? 1.909 -4.141 -14.487 1.00 90.38 71 TRP A O 1
ATOM 532 N N . ALA A 1 72 ? 2.376 -4.429 -12.299 1.00 88.69 72 ALA A N 1
ATOM 533 C CA . ALA A 1 72 ? 1.050 -4.086 -11.800 1.00 88.69 72 ALA A CA 1
ATOM 534 C C . ALA A 1 72 ? 0.601 -2.680 -12.210 1.00 88.69 72 ALA A C 1
ATOM 536 O O . ALA A 1 72 ? -0.516 -2.537 -12.698 1.00 88.69 72 ALA A O 1
ATOM 537 N N . ALA A 1 73 ? 1.469 -1.667 -12.084 1.00 88.31 73 ALA A N 1
ATOM 538 C CA . ALA A 1 73 ? 1.120 -0.288 -12.437 1.00 88.31 73 ALA A CA 1
ATOM 539 C C . ALA A 1 73 ? 0.664 -0.149 -13.901 1.00 88.31 73 ALA A C 1
ATOM 541 O O . ALA A 1 73 ? -0.200 0.663 -14.204 1.00 88.31 73 ALA A O 1
ATOM 542 N N . THR A 1 74 ? 1.191 -0.978 -14.803 1.00 83.94 74 THR A N 1
ATOM 543 C CA . THR A 1 74 ? 0.784 -0.982 -16.212 1.00 83.94 74 THR A CA 1
ATOM 544 C C . THR A 1 74 ? -0.433 -1.876 -16.424 1.00 83.94 74 THR A C 1
ATOM 546 O O . THR A 1 74 ? -1.437 -1.441 -16.972 1.00 83.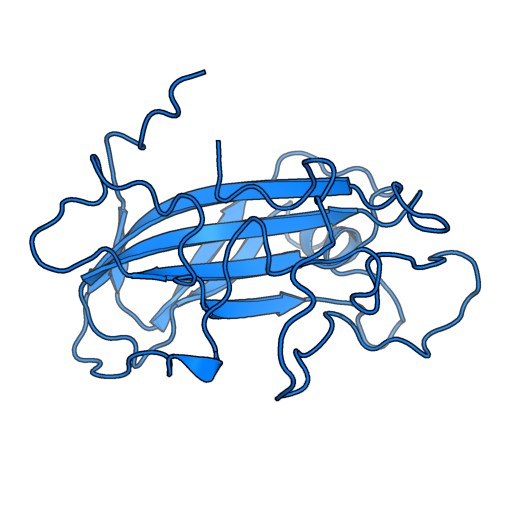94 74 THR A O 1
ATOM 549 N N . THR A 1 75 ? -0.384 -3.129 -15.970 1.00 84.12 75 THR A N 1
ATOM 550 C CA . THR A 1 75 ? -1.431 -4.123 -16.272 1.00 84.12 75 THR A CA 1
ATOM 551 C C . THR A 1 75 ? -2.729 -3.882 -15.519 1.00 84.12 75 THR A C 1
ATOM 553 O O . THR A 1 75 ? -3.789 -3.883 -16.132 1.00 84.12 75 THR A O 1
ATOM 556 N N . VAL A 1 76 ? -2.669 -3.632 -14.211 1.00 82.56 76 VAL A N 1
ATOM 557 C CA . VAL A 1 76 ? -3.870 -3.444 -13.388 1.00 82.56 76 VAL A CA 1
ATOM 558 C C . VAL A 1 76 ? -4.600 -2.174 -13.803 1.00 82.56 76 VAL A C 1
ATOM 560 O O . VAL A 1 76 ? -5.813 -2.203 -13.991 1.00 82.56 76 VAL A O 1
ATOM 563 N N . LEU A 1 77 ? -3.872 -1.071 -13.991 1.00 85.19 77 LEU A N 1
ATOM 564 C CA . LEU A 1 77 ? -4.494 0.204 -14.336 1.00 85.19 77 LEU A CA 1
ATOM 565 C C . LEU A 1 77 ? -5.065 0.196 -15.759 1.00 85.19 77 LEU A C 1
ATOM 567 O O . LEU A 1 77 ? -6.189 0.647 -15.955 1.00 85.19 77 LEU A O 1
ATOM 571 N N . THR A 1 78 ? -4.374 -0.386 -1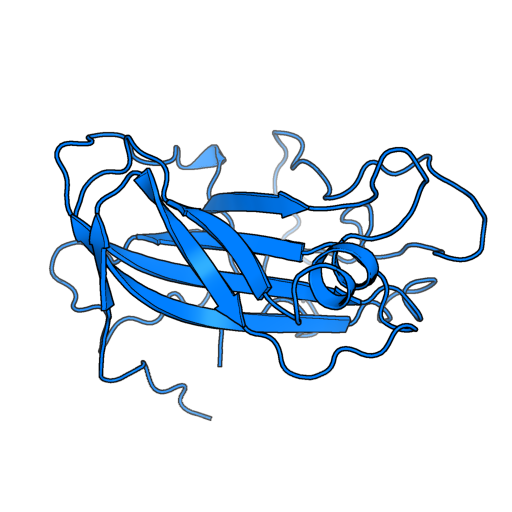6.740 1.00 85.12 78 THR A N 1
ATOM 572 C CA . THR A 1 78 ? -4.918 -0.474 -18.109 1.00 85.12 78 THR A CA 1
ATOM 573 C C . THR A 1 78 ? -6.121 -1.417 -18.206 1.00 85.12 78 THR A C 1
ATOM 575 O O . THR A 1 78 ? -7.099 -1.090 -18.875 1.00 85.12 78 THR A O 1
ATOM 578 N N . GLN A 1 79 ? -6.104 -2.557 -17.507 1.00 86.31 79 GLN A N 1
ATOM 579 C CA . GLN A 1 79 ? -7.186 -3.550 -17.573 1.00 86.31 79 GLN A CA 1
ATOM 580 C C . GLN A 1 79 ? -8.435 -3.130 -16.788 1.00 86.31 79 GLN A C 1
ATOM 582 O O . GLN A 1 79 ? -9.551 -3.450 -17.194 1.00 86.31 79 GLN A O 1
ATOM 587 N N . ASN A 1 80 ? -8.265 -2.378 -15.696 1.00 88.00 80 ASN A N 1
ATOM 588 C CA . ASN A 1 80 ? -9.350 -2.055 -14.767 1.00 88.00 80 ASN A CA 1
ATOM 589 C C . ASN A 1 80 ? -9.744 -0.574 -14.781 1.00 88.00 80 ASN A C 1
ATOM 591 O O . ASN A 1 80 ? -10.180 -0.052 -13.757 1.00 88.00 80 ASN A O 1
ATOM 595 N N . LYS A 1 81 ? -9.604 0.117 -15.922 1.00 89.75 81 LYS A N 1
ATOM 596 C CA . LYS A 1 81 ? -9.991 1.538 -16.069 1.00 89.75 81 LYS A CA 1
ATOM 597 C C . LYS A 1 81 ? -9.375 2.428 -14.975 1.00 89.75 81 LYS A C 1
ATOM 599 O O . LYS A 1 81 ? -10.067 3.226 -14.352 1.00 89.75 81 LYS A O 1
ATOM 604 N N . SER A 1 82 ? -8.085 2.229 -14.724 1.00 91.44 82 SER A N 1
ATOM 605 C CA . SER A 1 82 ? -7.275 2.891 -13.696 1.00 91.44 82 SER A CA 1
ATOM 606 C C . SER A 1 82 ? -7.662 2.599 -12.240 1.00 91.44 82 SER A C 1
ATOM 608 O O . SER A 1 82 ? -7.227 3.307 -11.334 1.00 91.44 82 SER A O 1
ATOM 610 N N . ILE A 1 83 ? -8.425 1.534 -11.975 1.00 93.44 83 ILE A N 1
ATOM 611 C CA . ILE A 1 83 ? -8.828 1.158 -10.615 1.00 93.44 83 ILE A CA 1
ATOM 612 C C . ILE A 1 83 ? -7.938 0.035 -10.072 1.00 93.44 83 ILE A C 1
ATOM 614 O O . ILE A 1 83 ? -7.956 -1.097 -10.559 1.00 93.44 83 ILE A O 1
ATOM 618 N N . TYR A 1 84 ? -7.213 0.322 -8.992 1.00 94.75 84 TYR A N 1
ATOM 619 C CA . TYR A 1 84 ? -6.565 -0.693 -8.161 1.00 94.75 84 TYR A CA 1
ATOM 620 C C . TYR A 1 84 ? -7.487 -1.096 -7.012 1.00 94.75 84 TYR A C 1
ATOM 622 O O . TYR A 1 84 ? -8.002 -0.233 -6.308 1.00 94.75 84 TYR A O 1
ATOM 630 N N . SER A 1 85 ? -7.681 -2.396 -6.790 1.00 95.19 85 SER A N 1
ATOM 631 C CA . SER A 1 85 ? -8.530 -2.889 -5.701 1.00 95.19 85 SER A CA 1
ATOM 632 C C . SER A 1 85 ? -7.724 -3.626 -4.639 1.00 95.19 85 SER A C 1
ATOM 634 O O . SER A 1 85 ? -6.858 -4.438 -4.962 1.00 95.19 85 SER A O 1
ATOM 636 N N . PHE A 1 86 ? -8.046 -3.389 -3.369 1.00 95.25 86 PHE A N 1
ATOM 637 C CA . PHE A 1 86 ? -7.536 -4.179 -2.249 1.00 95.25 86 PHE A CA 1
ATOM 638 C C . PHE A 1 86 ? -8.614 -4.385 -1.186 1.00 95.25 86 PHE A C 1
ATOM 640 O O . PHE A 1 86 ? -9.557 -3.605 -1.078 1.00 95.25 86 PHE A O 1
ATOM 647 N N . THR A 1 87 ? -8.468 -5.432 -0.380 1.00 96.38 87 THR A N 1
ATOM 648 C CA . THR A 1 87 ? -9.423 -5.765 0.681 1.00 96.38 87 THR A CA 1
ATOM 649 C C . THR A 1 87 ? -8.864 -5.372 2.040 1.00 96.38 87 THR A C 1
ATOM 651 O O . THR A 1 87 ? -7.747 -5.758 2.388 1.00 96.38 87 THR A O 1
ATOM 654 N N . ILE A 1 88 ? -9.644 -4.632 2.834 1.00 97.06 88 ILE A N 1
ATOM 655 C CA . ILE A 1 88 ? -9.287 -4.356 4.231 1.00 97.06 88 ILE A CA 1
ATOM 656 C C . ILE A 1 88 ? -9.215 -5.691 4.982 1.00 97.06 88 ILE A C 1
ATOM 658 O O . ILE A 1 88 ? -10.163 -6.473 4.878 1.00 97.06 88 ILE A O 1
ATOM 662 N N . PRO A 1 89 ? -8.155 -5.978 5.766 1.00 96.75 89 PRO A N 1
ATOM 663 C CA . PRO A 1 89 ? -8.033 -7.268 6.437 1.00 96.75 89 PRO A CA 1
ATOM 664 C C . PRO A 1 89 ? -9.273 -7.586 7.282 1.00 96.75 89 PRO A C 1
ATOM 666 O O . PRO A 1 89 ? -9.626 -6.840 8.191 1.00 96.75 89 PRO A O 1
ATOM 669 N N . ALA A 1 90 ? -9.935 -8.711 7.000 1.00 95.12 90 ALA A N 1
ATOM 670 C CA . ALA A 1 90 ? -11.248 -9.030 7.574 1.00 95.12 90 ALA A CA 1
ATOM 671 C C . ALA A 1 90 ? -11.252 -9.171 9.106 1.00 95.12 90 ALA A C 1
ATOM 673 O O . ALA A 1 90 ? -12.275 -8.973 9.752 1.00 95.12 90 ALA A O 1
ATOM 674 N N . LYS A 1 91 ? -10.097 -9.502 9.696 1.00 95.00 91 LYS A N 1
ATOM 675 C CA . LYS A 1 91 ? -9.925 -9.643 11.150 1.00 95.00 91 LYS A CA 1
ATOM 676 C C . LYS A 1 91 ? -9.374 -8.381 11.820 1.00 95.00 91 LYS A C 1
ATOM 678 O O . LYS A 1 91 ? -9.113 -8.431 13.020 1.00 95.00 91 LYS A O 1
ATOM 683 N N . LEU A 1 92 ? -9.157 -7.293 11.074 1.00 96.62 92 LEU A N 1
ATOM 684 C CA . LEU A 1 92 ? -8.580 -6.055 11.599 1.00 96.62 92 LEU A CA 1
ATOM 685 C C . LEU A 1 92 ? -9.447 -5.501 12.731 1.00 96.62 92 LEU A C 1
ATOM 687 O O . LEU A 1 92 ? -10.671 -5.438 12.611 1.00 96.62 92 LEU A O 1
ATOM 691 N N . LYS A 1 93 ? -8.805 -5.098 13.828 1.00 97.94 93 LYS A N 1
ATOM 692 C CA . LYS A 1 93 ? -9.486 -4.440 14.942 1.00 97.94 93 LYS A CA 1
ATOM 693 C C . LYS A 1 93 ? -10.194 -3.158 14.462 1.00 97.94 93 LYS A C 1
ATOM 695 O O . LYS A 1 93 ? -9.541 -2.340 13.812 1.00 97.94 93 LYS A O 1
ATOM 700 N N . PRO A 1 94 ? -11.477 -2.930 14.789 1.00 98.56 94 PRO A N 1
ATOM 701 C CA . PRO A 1 94 ? -12.160 -1.674 14.486 1.00 98.56 94 PRO A CA 1
ATOM 702 C C . PRO A 1 94 ? -11.429 -0.457 15.060 1.00 98.56 94 PRO A C 1
ATOM 704 O O . PRO A 1 94 ? -10.836 -0.526 16.139 1.00 98.56 94 PRO A O 1
ATOM 707 N N . GLY A 1 95 ? -11.485 0.663 14.346 1.00 98.19 95 GLY A N 1
ATOM 708 C CA . GLY A 1 95 ? -10.772 1.885 14.709 1.00 98.19 95 GLY A CA 1
ATOM 709 C C . GLY A 1 95 ? -10.552 2.799 13.511 1.00 98.19 95 GLY A C 1
ATOM 710 O O . GLY A 1 95 ? -10.921 2.460 12.387 1.00 98.19 95 GLY A O 1
ATOM 711 N N . GLN A 1 96 ? -9.954 3.961 13.751 1.00 98.38 96 GLN A N 1
ATOM 712 C CA . GLN A 1 96 ? -9.547 4.854 12.673 1.00 98.38 96 GLN A CA 1
ATOM 713 C C . GLN A 1 96 ? -8.177 4.441 12.129 1.00 98.38 96 GLN A C 1
ATOM 715 O O . GLN A 1 96 ? -7.268 4.106 12.894 1.00 98.38 96 GLN A O 1
ATOM 720 N N . TYR A 1 97 ? -8.037 4.462 10.805 1.00 98.12 97 TYR A N 1
ATOM 721 C CA . TYR A 1 97 ? -6.814 4.101 10.100 1.00 98.12 97 TYR A CA 1
ATOM 722 C C . TYR A 1 97 ? -6.535 5.068 8.954 1.00 98.12 97 TYR A C 1
ATOM 724 O O . TYR A 1 97 ? -7.452 5.482 8.244 1.00 98.12 97 TYR A O 1
ATOM 732 N N . ILE A 1 98 ? -5.258 5.360 8.725 1.00 97.62 98 ILE A N 1
ATOM 733 C CA . ILE A 1 98 ? -4.797 5.972 7.478 1.00 97.62 98 ILE A CA 1
ATOM 734 C C . ILE A 1 98 ? -4.390 4.844 6.531 1.00 97.62 98 ILE A C 1
ATOM 736 O O . ILE A 1 98 ? -3.575 3.998 6.893 1.00 97.62 98 ILE A O 1
ATOM 740 N N . ILE A 1 99 ? -4.947 4.825 5.325 1.00 97.69 99 ILE A N 1
ATOM 741 C CA . ILE A 1 99 ? -4.483 4.000 4.207 1.00 97.69 99 ILE A CA 1
ATOM 742 C C . ILE A 1 99 ? -3.451 4.824 3.444 1.00 97.69 99 ILE A C 1
ATOM 744 O O . ILE A 1 99 ? -3.761 5.941 3.055 1.00 97.69 99 ILE A O 1
ATOM 748 N N . ARG A 1 100 ? -2.263 4.271 3.198 1.00 96.75 100 ARG A N 1
ATOM 749 C CA . ARG A 1 100 ? -1.248 4.837 2.299 1.00 96.75 100 ARG A CA 1
ATOM 750 C C . ARG A 1 100 ? -1.093 3.911 1.108 1.00 96.75 100 ARG A C 1
ATOM 752 O O . ARG A 1 100 ? -0.625 2.784 1.266 1.00 96.75 100 ARG A O 1
ATOM 759 N N . HIS A 1 101 ? -1.477 4.381 -0.066 1.00 96.00 101 HIS A N 1
ATOM 760 C CA . HIS A 1 101 ? -1.334 3.657 -1.320 1.00 96.00 101 HIS A CA 1
ATOM 761 C C . HIS A 1 101 ? -0.272 4.327 -2.181 1.00 96.00 101 HIS A C 1
ATOM 763 O O . HIS A 1 101 ? -0.212 5.552 -2.228 1.00 96.00 101 HIS A O 1
ATOM 769 N N . GLU A 1 102 ? 0.570 3.548 -2.851 1.00 95.25 102 GLU A N 1
ATOM 770 C CA . GLU A 1 102 ? 1.592 4.108 -3.727 1.00 95.25 102 GLU A CA 1
ATOM 771 C C . GLU A 1 102 ? 1.862 3.263 -4.966 1.00 95.25 102 GLU A C 1
ATOM 773 O O . GLU A 1 102 ? 1.738 2.034 -4.947 1.00 95.25 102 GLU A O 1
ATOM 778 N N . ILE A 1 103 ? 2.327 3.949 -6.008 1.00 94.25 103 ILE A N 1
ATOM 779 C CA . ILE A 1 103 ? 3.061 3.362 -7.128 1.00 94.25 103 ILE A CA 1
ATOM 780 C C . ILE A 1 103 ? 4.539 3.717 -6.962 1.00 94.25 103 ILE A C 1
ATOM 782 O O . ILE A 1 103 ? 4.871 4.862 -6.643 1.00 94.25 103 ILE A O 1
ATOM 786 N N . ILE A 1 104 ? 5.426 2.750 -7.200 1.00 94.19 104 ILE A N 1
ATOM 787 C CA . ILE A 1 104 ? 6.870 2.994 -7.314 1.00 94.19 104 ILE A CA 1
ATOM 788 C C . ILE A 1 104 ? 7.251 2.836 -8.786 1.00 94.19 104 ILE A C 1
ATOM 790 O O . ILE A 1 104 ? 7.362 1.716 -9.265 1.00 94.19 104 ILE A O 1
ATOM 794 N N . ALA A 1 105 ? 7.434 3.929 -9.522 1.00 94.81 105 ALA A N 1
ATOM 795 C CA . ALA A 1 105 ? 7.847 3.878 -10.920 1.00 94.81 105 ALA A CA 1
ATOM 796 C C . ALA A 1 105 ? 9.361 3.632 -11.032 1.00 94.81 105 ALA A C 1
ATOM 798 O O . ALA A 1 105 ? 10.175 4.330 -10.423 1.00 94.81 105 ALA A O 1
ATOM 799 N N . LEU A 1 106 ? 9.733 2.635 -11.837 1.00 93.88 106 LEU A N 1
ATOM 800 C CA . LEU A 1 106 ? 11.091 2.087 -11.909 1.00 93.88 106 LEU A CA 1
ATOM 801 C C . LEU A 1 106 ? 11.810 2.374 -13.237 1.00 93.88 106 LEU A C 1
ATOM 803 O O . LEU A 1 106 ? 12.920 1.894 -13.455 1.00 93.88 106 LEU A O 1
ATOM 807 N N . HIS A 1 107 ? 11.209 3.172 -14.121 1.00 94.31 107 HIS A N 1
ATOM 808 C CA . HIS A 1 107 ? 11.732 3.445 -15.467 1.00 94.31 107 HIS A CA 1
ATOM 809 C C . HIS A 1 107 ? 13.117 4.114 -15.484 1.00 94.31 107 HIS A C 1
ATOM 811 O O . HIS A 1 107 ? 13.844 3.970 -16.465 1.00 94.31 107 HIS A O 1
ATOM 817 N N . SER A 1 108 ? 13.485 4.799 -14.395 1.00 95.00 108 SER A N 1
ATOM 818 C CA . SER A 1 108 ? 14.789 5.450 -14.188 1.00 95.00 108 SER A CA 1
ATOM 819 C C . SER A 1 108 ? 15.546 4.886 -12.975 1.00 95.00 108 SER A C 1
ATOM 821 O O . SER A 1 108 ? 16.459 5.521 -12.457 1.00 95.00 108 SER A O 1
ATOM 823 N N . ALA A 1 109 ? 15.172 3.701 -12.479 1.00 93.06 109 ALA A N 1
ATOM 824 C CA . ALA A 1 109 ? 15.678 3.166 -11.213 1.00 93.06 109 ALA A CA 1
ATOM 825 C C . ALA A 1 109 ? 17.011 2.401 -11.320 1.00 93.06 109 ALA A C 1
ATOM 827 O O . ALA A 1 109 ? 17.406 1.735 -10.367 1.00 93.06 109 ALA A O 1
ATOM 828 N N . THR A 1 110 ? 17.742 2.484 -12.437 1.00 91.69 110 THR A N 1
ATOM 829 C CA . THR A 1 110 ? 19.028 1.775 -12.612 1.00 91.69 110 THR A CA 1
ATOM 830 C C . THR A 1 110 ? 20.115 2.235 -11.639 1.00 91.69 110 THR A C 1
ATOM 832 O O . THR A 1 110 ? 21.050 1.489 -11.365 1.00 91.69 110 THR A O 1
ATOM 835 N N . THR A 1 111 ? 19.991 3.450 -11.104 1.00 90.75 111 THR A N 1
ATOM 836 C CA . THR A 1 111 ? 20.876 4.045 -10.095 1.00 90.75 111 THR A CA 1
ATOM 837 C C . THR A 1 111 ? 20.053 4.703 -8.990 1.00 90.75 111 THR A C 1
ATOM 839 O O . THR A 1 111 ? 18.864 4.964 -9.163 1.00 90.75 111 THR A O 1
ATOM 842 N N . TYR A 1 112 ? 20.683 4.997 -7.851 1.00 87.44 112 TYR A N 1
ATOM 843 C CA . TYR A 1 112 ? 20.070 5.787 -6.781 1.00 87.44 112 TYR A CA 1
ATOM 844 C C . TYR A 1 112 ? 20.642 7.216 -6.752 1.00 87.44 112 TYR A C 1
ATOM 846 O O . TYR A 1 112 ? 21.868 7.346 -6.746 1.00 87.44 112 TYR A O 1
ATOM 854 N N . PRO A 1 113 ? 19.807 8.270 -6.640 1.00 91.69 113 PRO A N 1
ATOM 855 C CA . PRO A 1 113 ? 18.342 8.253 -6.739 1.00 91.69 113 PRO A CA 1
ATOM 856 C C . PRO A 1 113 ? 17.876 7.938 -8.173 1.00 91.69 113 PRO A C 1
ATOM 858 O O . PRO A 1 113 ? 18.593 8.219 -9.130 1.00 91.69 113 PRO A O 1
ATOM 861 N N . GLY A 1 114 ? 16.682 7.356 -8.322 1.00 91.69 114 GLY A N 1
ATOM 862 C CA . GLY A 1 114 ? 16.153 6.981 -9.641 1.00 91.69 114 GLY A CA 1
ATOM 863 C C . GLY A 1 114 ? 14.711 6.471 -9.626 1.00 91.69 114 GLY A C 1
ATOM 864 O O . GLY A 1 114 ? 13.900 6.894 -10.447 1.00 91.69 114 GLY A O 1
ATOM 865 N N . ALA A 1 115 ? 14.357 5.617 -8.659 1.00 93.56 115 ALA A N 1
ATOM 866 C CA . ALA A 1 115 ? 12.964 5.228 -8.433 1.00 93.56 115 ALA A CA 1
ATOM 867 C C . ALA A 1 115 ? 12.106 6.438 -8.021 1.00 93.56 115 ALA A C 1
ATOM 869 O O . ALA A 1 115 ? 12.524 7.254 -7.195 1.00 93.56 115 ALA A O 1
ATOM 870 N N . GLN A 1 116 ? 10.898 6.530 -8.577 1.00 94.38 116 GLN A N 1
ATOM 871 C CA . GLN A 1 116 ? 9.943 7.610 -8.313 1.00 94.38 116 GLN A CA 1
ATOM 872 C C . GLN A 1 116 ? 8.736 7.062 -7.554 1.00 94.38 116 GLN A C 1
ATOM 874 O O . GLN A 1 116 ? 8.208 6.009 -7.899 1.00 94.38 116 GLN A O 1
ATOM 879 N N . PHE A 1 117 ? 8.300 7.762 -6.512 1.00 93.19 117 PHE A N 1
ATOM 880 C CA . PHE A 1 117 ? 7.308 7.264 -5.561 1.00 93.19 117 PHE A CA 1
ATOM 881 C C . PHE A 1 117 ? 6.107 8.193 -5.569 1.00 93.19 117 PHE A C 1
ATOM 883 O O . PHE A 1 117 ? 6.263 9.404 -5.422 1.00 93.19 117 PHE A O 1
ATOM 890 N N . TYR A 1 118 ? 4.920 7.612 -5.696 1.00 93.69 118 TYR A N 1
ATOM 891 C CA . TYR A 1 118 ? 3.662 8.342 -5.797 1.00 93.69 118 TYR A CA 1
ATOM 892 C C . TYR A 1 118 ? 2.731 7.913 -4.662 1.00 93.69 118 TYR A C 1
ATOM 894 O O . TYR A 1 118 ? 1.833 7.107 -4.894 1.00 93.69 118 TYR A O 1
ATOM 902 N N . PRO A 1 119 ? 2.969 8.355 -3.414 1.00 93.44 119 PRO A N 1
ATOM 903 C CA . PRO A 1 119 ? 2.090 8.036 -2.300 1.00 93.44 119 PRO A CA 1
ATOM 904 C C . PRO A 1 119 ? 0.831 8.909 -2.293 1.00 93.44 119 PRO A C 1
ATOM 906 O O . PRO A 1 119 ? 0.879 10.096 -2.600 1.00 93.44 119 PRO A O 1
ATOM 909 N N . SER A 1 120 ? -0.281 8.330 -1.855 1.00 92.94 120 SER A N 1
ATOM 910 C CA . SER A 1 120 ? -1.526 9.027 -1.537 1.00 92.94 120 SER A CA 1
ATOM 911 C C . SER A 1 120 ? -2.151 8.423 -0.280 1.00 92.94 120 SER A C 1
ATOM 913 O O . SER A 1 120 ? -2.070 7.204 -0.075 1.00 92.94 120 SER A O 1
ATOM 915 N N . CYS A 1 121 ? -2.756 9.265 0.566 1.00 94.31 121 CYS A N 1
ATOM 916 C CA . CYS A 1 121 ? -3.391 8.831 1.808 1.00 94.31 121 CYS A CA 1
ATOM 917 C C . CYS A 1 121 ? -4.891 9.056 1.840 1.00 94.31 121 CYS A C 1
ATOM 919 O O . CYS A 1 121 ? -5.408 10.055 1.352 1.00 94.31 121 CYS A O 1
ATOM 921 N N . ILE A 1 122 ? -5.578 8.124 2.496 1.00 95.69 122 ILE A N 1
ATOM 922 C CA . ILE A 1 122 ? -7.023 8.145 2.695 1.00 95.69 122 ILE A CA 1
ATOM 923 C C . ILE A 1 122 ? -7.308 7.829 4.160 1.00 95.69 122 ILE A C 1
ATOM 925 O O . ILE A 1 122 ? -6.744 6.891 4.723 1.00 95.69 122 ILE A O 1
ATOM 929 N N . GLN A 1 123 ? -8.194 8.600 4.782 1.00 97.12 123 GLN A N 1
ATOM 930 C CA . GLN A 1 123 ? -8.615 8.385 6.164 1.00 97.12 123 GLN A CA 1
ATOM 931 C C . GLN A 1 123 ? -9.883 7.533 6.203 1.00 97.12 123 GLN A C 1
ATOM 933 O O . GLN A 1 123 ? -10.860 7.836 5.512 1.00 97.12 123 GLN A O 1
ATOM 938 N N . VAL A 1 124 ? -9.888 6.487 7.030 1.00 98.12 124 VAL A N 1
ATOM 939 C CA . VAL A 1 124 ? -11.040 5.593 7.177 1.00 98.12 124 VAL A CA 1
ATOM 940 C C . VAL A 1 124 ? -11.364 5.270 8.633 1.00 98.12 124 VAL A C 1
ATOM 942 O O . VAL A 1 124 ? -10.475 5.091 9.462 1.00 98.12 124 VAL A O 1
ATOM 945 N N . GLN A 1 125 ? -12.653 5.133 8.928 1.00 98.38 125 GLN A N 1
ATOM 946 C CA . GLN A 1 125 ? -13.170 4.479 10.124 1.00 98.38 125 GLN A CA 1
ATOM 947 C C . GLN A 1 125 ? -13.507 3.029 9.771 1.00 98.38 125 GLN A C 1
ATOM 949 O O . GLN A 1 125 ? -14.497 2.758 9.092 1.00 98.38 125 GLN A O 1
ATOM 954 N N . VAL A 1 126 ? -12.694 2.091 10.254 1.00 98.44 126 VAL A N 1
ATOM 955 C CA . VAL A 1 126 ? -12.937 0.657 10.086 1.00 98.44 126 VAL A CA 1
ATOM 956 C C . VAL A 1 126 ? -13.928 0.177 11.146 1.00 98.44 126 VAL A C 1
ATOM 958 O O . VAL A 1 126 ? -13.740 0.432 12.339 1.00 98.44 126 VAL A O 1
ATOM 961 N N . THR A 1 127 ? -14.972 -0.531 10.718 1.00 98.75 127 THR A N 1
ATOM 962 C CA . THR A 1 127 ? -15.967 -1.197 11.576 1.00 98.75 127 THR A CA 1
ATOM 963 C C . THR A 1 127 ? -15.841 -2.721 11.486 1.00 98.75 127 THR A C 1
ATOM 965 O O . THR A 1 127 ? -15.159 -3.249 10.607 1.00 98.75 127 THR A O 1
ATOM 968 N N . GLY A 1 128 ? -16.476 -3.450 12.406 1.00 97.44 128 GLY A N 1
ATOM 969 C CA . GLY A 1 128 ? -16.481 -4.916 12.429 1.00 97.44 128 GLY A CA 1
ATOM 970 C C . GLY A 1 128 ? -16.318 -5.478 13.839 1.00 97.44 128 GLY A C 1
ATOM 971 O O . GLY A 1 128 ? -16.486 -4.765 14.823 1.00 97.44 128 GLY A O 1
ATOM 972 N N . SER A 1 129 ? -15.971 -6.760 13.926 1.00 97.31 129 SER A N 1
ATOM 973 C CA . SER A 1 129 ? -15.753 -7.495 15.185 1.00 97.31 129 SER A CA 1
ATOM 974 C C . SER A 1 129 ? -14.347 -8.098 15.297 1.00 97.31 129 SER A C 1
ATOM 976 O O . SER A 1 129 ? -14.067 -8.875 16.209 1.00 97.31 129 SER A O 1
ATOM 978 N N . GLY A 1 130 ? -13.457 -7.756 14.361 1.00 94.81 130 GLY A N 1
ATOM 979 C CA . GLY A 1 130 ? -12.074 -8.213 14.361 1.00 94.81 130 GLY A CA 1
ATOM 980 C C . GLY A 1 130 ? -11.309 -7.777 15.612 1.00 94.81 130 GLY A C 1
ATOM 981 O O . GLY A 1 130 ? -11.623 -6.776 16.254 1.00 94.81 130 GLY A O 1
ATOM 982 N N . THR A 1 131 ? -10.268 -8.528 15.953 1.00 97.00 131 THR A N 1
ATOM 983 C CA . THR A 1 131 ? -9.393 -8.245 17.102 1.00 97.00 131 THR A CA 1
ATOM 984 C C . THR A 1 131 ? -7.916 -8.211 16.720 1.00 97.00 131 THR A C 1
ATOM 986 O O . THR A 1 131 ? -7.070 -7.930 17.568 1.00 97.00 131 THR A O 1
ATOM 989 N N . ALA A 1 132 ? -7.585 -8.474 15.452 1.00 95.25 132 ALA A N 1
ATOM 990 C CA . ALA A 1 132 ? -6.207 -8.542 15.000 1.00 95.25 132 ALA A CA 1
ATOM 991 C C . ALA A 1 132 ? -5.573 -7.150 14.982 1.00 95.25 132 ALA A C 1
ATOM 993 O O . ALA A 1 132 ? -6.124 -6.196 14.426 1.00 95.25 132 ALA A O 1
ATOM 994 N N . VAL A 1 133 ? -4.376 -7.077 15.553 1.00 93.25 133 VAL A N 1
ATOM 995 C CA . VAL A 1 133 ? -3.483 -5.922 15.503 1.00 93.25 133 VAL A CA 1
ATOM 996 C C . VAL A 1 133 ? -2.162 -6.409 14.898 1.00 93.25 133 VAL A C 1
ATOM 998 O O . VAL A 1 133 ? -1.696 -7.488 15.274 1.00 93.25 133 VAL A O 1
ATOM 1001 N N . PRO A 1 134 ? -1.565 -5.678 13.943 1.00 87.62 134 PRO A N 1
ATOM 1002 C CA . PRO A 1 134 ? -0.265 -6.040 13.385 1.00 87.62 134 PRO A CA 1
ATOM 1003 C C . PRO A 1 134 ? 0.810 -6.067 14.486 1.00 87.62 134 PRO A C 1
ATOM 1005 O O . PRO A 1 134 ? 0.847 -5.164 15.326 1.00 87.62 134 PRO A O 1
ATOM 1008 N N . PRO A 1 135 ? 1.703 -7.074 14.501 1.00 88.50 135 PRO A N 1
ATOM 1009 C CA . PRO A 1 135 ? 2.795 -7.110 15.464 1.00 88.50 135 PRO A CA 1
ATOM 1010 C C . PRO A 1 135 ? 3.762 -5.949 15.210 1.00 88.50 135 PRO A C 1
ATOM 1012 O O . PRO A 1 135 ? 3.970 -5.547 14.065 1.00 88.50 135 PRO A O 1
ATOM 1015 N N . SER A 1 136 ? 4.418 -5.453 16.262 1.00 90.00 136 SER A N 1
ATOM 1016 C CA . SER A 1 136 ? 5.390 -4.350 16.162 1.00 90.00 136 SER A CA 1
ATOM 1017 C C . SER A 1 136 ? 6.520 -4.631 15.164 1.00 90.00 136 SER A C 1
ATOM 1019 O O . SER A 1 136 ? 6.998 -3.718 14.498 1.00 90.00 136 SER A O 1
ATOM 1021 N N . SER A 1 137 ? 6.901 -5.900 14.990 1.00 91.19 137 SER A N 1
ATOM 1022 C CA . SER A 1 137 ? 7.902 -6.344 14.013 1.00 91.19 137 SER A CA 1
ATOM 1023 C C . SER A 1 137 ? 7.488 -6.155 12.548 1.00 91.19 137 SER A C 1
ATOM 1025 O O . SER A 1 137 ? 8.354 -6.138 11.673 1.00 91.19 137 SER A O 1
ATOM 1027 N N . ALA A 1 138 ? 6.191 -6.007 12.269 1.00 89.50 138 ALA A N 1
ATOM 1028 C CA . ALA A 1 138 ? 5.661 -5.735 10.935 1.00 89.50 138 ALA A CA 1
ATOM 1029 C C . ALA A 1 138 ? 5.516 -4.232 10.644 1.00 89.50 138 ALA A C 1
ATOM 1031 O O . ALA A 1 138 ? 5.214 -3.867 9.505 1.00 89.50 138 ALA A O 1
ATOM 1032 N N . LEU A 1 139 ? 5.717 -3.370 11.647 1.00 91.62 139 LEU A N 1
ATOM 1033 C CA . LEU A 1 139 ? 5.543 -1.932 11.504 1.00 91.62 139 LEU A CA 1
ATOM 1034 C C . LEU A 1 139 ? 6.790 -1.273 10.913 1.00 91.62 139 LEU A C 1
ATOM 1036 O O . LEU A 1 139 ? 7.929 -1.575 11.278 1.00 91.62 139 LEU A O 1
ATOM 1040 N N . VAL A 1 140 ? 6.568 -0.336 9.998 1.00 92.81 140 VAL A N 1
ATOM 1041 C CA . VAL A 1 140 ? 7.610 0.473 9.364 1.00 92.81 140 VAL A CA 1
ATOM 1042 C C . VAL A 1 140 ? 7.274 1.957 9.459 1.00 92.81 140 VAL A C 1
ATOM 1044 O O . VAL A 1 140 ? 6.124 2.333 9.686 1.00 92.81 140 VAL A O 1
ATOM 1047 N N . ALA A 1 141 ? 8.290 2.803 9.305 1.00 92.31 141 ALA A N 1
ATOM 1048 C CA . ALA A 1 141 ? 8.157 4.257 9.284 1.00 92.31 141 ALA A CA 1
ATOM 1049 C C . ALA A 1 141 ? 8.300 4.802 7.860 1.00 92.31 141 ALA A C 1
ATOM 1051 O O . ALA A 1 141 ? 9.023 4.230 7.045 1.00 92.31 141 ALA A O 1
ATOM 1052 N N . PHE A 1 142 ? 7.664 5.932 7.574 1.00 90.31 142 PHE A N 1
ATOM 1053 C CA . PHE A 1 142 ? 7.831 6.671 6.325 1.00 90.31 142 PHE A CA 1
ATOM 1054 C C . PHE A 1 142 ? 8.178 8.127 6.664 1.00 90.31 142 PHE A C 1
ATOM 1056 O O . PHE A 1 142 ? 7.282 8.863 7.065 1.00 90.31 142 PHE A O 1
ATOM 1063 N N . PRO A 1 143 ? 9.452 8.560 6.549 1.00 87.12 143 PRO A N 1
ATOM 1064 C CA . PRO A 1 143 ? 10.608 7.847 5.984 1.00 87.12 143 PRO A CA 1
ATOM 1065 C C . PRO A 1 143 ? 11.145 6.707 6.876 1.00 87.12 143 PRO A C 1
ATOM 1067 O O . PRO A 1 143 ? 10.968 6.719 8.089 1.00 87.12 143 PRO A O 1
ATOM 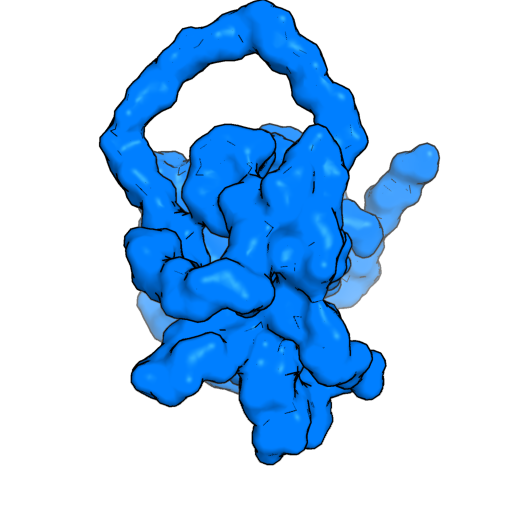1070 N N . GLY A 1 144 ? 11.834 5.729 6.266 1.00 87.00 144 GLY A N 1
ATOM 1071 C CA . GLY A 1 144 ? 12.539 4.634 6.964 1.00 87.00 144 GLY A CA 1
ATOM 1072 C C . GLY A 1 144 ? 12.249 3.217 6.443 1.00 87.00 144 GLY A C 1
ATOM 1073 O O . GLY A 1 144 ? 13.071 2.310 6.602 1.00 87.00 144 GLY A O 1
ATOM 1074 N N . ALA A 1 145 ? 11.100 3.007 5.800 1.00 89.06 145 ALA A N 1
ATOM 1075 C CA . ALA A 1 145 ? 10.703 1.720 5.240 1.00 89.06 145 ALA A CA 1
ATOM 1076 C C . ALA A 1 145 ? 11.592 1.318 4.060 1.00 89.06 145 ALA A C 1
ATOM 1078 O O . ALA A 1 145 ? 12.016 0.160 4.000 1.00 89.06 145 ALA A O 1
ATOM 1079 N N . TYR A 1 146 ? 11.887 2.289 3.190 1.00 88.38 146 TYR A N 1
ATOM 1080 C CA . TYR A 1 146 ? 12.698 2.154 1.984 1.00 88.38 146 TYR A CA 1
ATOM 1081 C C . TYR A 1 146 ? 14.066 2.802 2.167 1.00 88.38 146 TYR A C 1
ATOM 1083 O O . TYR A 1 146 ? 14.182 3.899 2.715 1.00 88.38 146 TYR A O 1
ATOM 1091 N N . LYS A 1 147 ? 15.094 2.104 1.692 1.00 86.88 147 LYS A N 1
ATOM 1092 C CA . LYS A 1 147 ? 16.486 2.553 1.630 1.00 86.88 147 LYS A CA 1
ATOM 1093 C C . LYS A 1 147 ? 17.001 2.350 0.208 1.00 86.88 147 LYS A C 1
ATOM 1095 O O . LYS A 1 147 ? 16.459 1.524 -0.520 1.00 86.88 147 LYS A O 1
ATOM 1100 N N . SER A 1 148 ? 18.090 3.020 -0.160 1.00 84.69 148 SER A N 1
ATOM 1101 C CA . SER A 1 148 ? 18.784 2.768 -1.434 1.00 84.69 148 SER A CA 1
ATOM 1102 C C . SER A 1 148 ? 19.184 1.296 -1.612 1.00 84.69 148 SER A C 1
ATOM 1104 O O . SER A 1 148 ? 19.203 0.788 -2.725 1.00 84.69 148 SER A O 1
ATOM 1106 N N . THR A 1 149 ? 19.445 0.594 -0.506 1.00 85.19 149 THR A N 1
ATOM 1107 C CA . THR A 1 149 ? 19.789 -0.833 -0.470 1.00 85.19 149 THR A CA 1
ATOM 1108 C C . THR A 1 149 ? 18.586 -1.765 -0.350 1.00 85.19 149 THR A C 1
ATOM 1110 O O . THR A 1 149 ? 18.760 -2.983 -0.344 1.00 85.19 149 THR A O 1
ATOM 1113 N N . THR A 1 150 ? 17.362 -1.241 -0.223 1.00 84.12 150 THR A N 1
ATOM 1114 C CA . THR A 1 150 ? 16.168 -2.088 -0.257 1.00 84.12 150 THR A CA 1
ATOM 1115 C C . THR A 1 150 ? 16.087 -2.731 -1.644 1.00 84.12 150 THR A C 1
ATOM 1117 O O . THR A 1 150 ? 16.084 -1.994 -2.636 1.00 84.12 150 THR A O 1
ATOM 1120 N N . PRO A 1 151 ? 16.022 -4.075 -1.741 1.00 82.75 151 PRO A N 1
ATOM 1121 C CA . PRO A 1 151 ? 15.936 -4.746 -3.029 1.00 82.75 151 PRO A CA 1
ATOM 1122 C C . PRO A 1 151 ? 14.789 -4.167 -3.848 1.00 82.75 151 PRO A C 1
ATOM 1124 O O . PRO A 1 151 ? 13.663 -4.070 -3.372 1.00 82.75 151 PRO A O 1
ATOM 1127 N N . GLY A 1 152 ? 15.097 -3.726 -5.059 1.00 83.62 152 GLY A N 1
ATOM 1128 C CA . GLY A 1 152 ? 14.110 -3.143 -5.948 1.00 83.62 152 GLY A CA 1
ATOM 1129 C C . GLY A 1 152 ? 13.893 -1.627 -5.866 1.00 83.62 152 GLY A C 1
ATOM 1130 O O . GLY A 1 152 ? 13.030 -1.092 -6.553 1.00 83.62 152 GLY A O 1
ATOM 1131 N N . ILE A 1 153 ? 14.676 -0.909 -5.059 1.00 88.81 153 ILE A N 1
ATOM 1132 C CA . ILE A 1 153 ? 14.761 0.561 -5.148 1.00 88.81 153 ILE A CA 1
ATOM 1133 C C . ILE A 1 153 ? 15.802 0.984 -6.187 1.00 88.81 153 ILE A C 1
ATOM 1135 O O . ILE A 1 153 ? 15.594 1.956 -6.909 1.00 88.81 153 ILE A O 1
ATOM 1139 N N . VAL A 1 154 ? 16.892 0.222 -6.290 1.00 89.44 154 VAL A N 1
ATOM 1140 C CA . VAL A 1 154 ? 17.798 0.235 -7.441 1.00 89.44 154 VAL A CA 1
ATOM 1141 C C . VAL A 1 154 ? 17.514 -1.020 -8.253 1.00 89.44 154 VAL A C 1
ATOM 1143 O O . VAL A 1 154 ? 17.700 -2.135 -7.762 1.00 89.44 154 VAL A O 1
ATOM 1146 N N . TYR A 1 155 ? 16.990 -0.846 -9.461 1.00 87.94 155 TYR A N 1
ATOM 1147 C CA . TYR A 1 155 ? 16.538 -1.929 -10.319 1.00 87.94 155 TYR A CA 1
ATOM 1148 C C . TYR A 1 155 ? 16.527 -1.525 -11.791 1.00 87.94 155 TYR A C 1
ATOM 1150 O O . TYR A 1 155 ? 16.029 -0.462 -12.160 1.00 87.94 155 TYR A O 1
ATOM 1158 N N . ASN A 1 156 ? 17.032 -2.411 -12.647 1.00 90.38 156 ASN A N 1
ATOM 1159 C CA . ASN A 1 156 ? 16.982 -2.234 -14.090 1.00 90.38 156 ASN A CA 1
ATOM 1160 C C . ASN A 1 156 ? 15.760 -2.961 -14.666 1.00 90.38 156 ASN A C 1
ATOM 1162 O O . ASN A 1 156 ? 15.759 -4.182 -14.795 1.00 90.38 156 ASN A O 1
ATOM 1166 N N . VAL A 1 157 ? 14.722 -2.211 -15.039 1.00 88.69 157 VAL A N 1
ATOM 1167 C CA . VAL A 1 157 ? 13.513 -2.783 -15.659 1.00 88.69 157 VAL A CA 1
ATOM 1168 C C . VAL A 1 157 ? 13.738 -3.310 -17.080 1.00 88.69 157 VAL A C 1
ATOM 1170 O O . VAL A 1 157 ? 12.897 -4.054 -17.577 1.00 88.69 157 VAL A O 1
ATOM 1173 N N . TYR A 1 158 ? 14.862 -2.966 -17.715 1.00 87.19 158 TYR A N 1
ATOM 1174 C CA . TYR A 1 158 ? 15.163 -3.278 -19.114 1.00 87.19 158 TYR A CA 1
ATOM 1175 C C . TYR A 1 158 ? 16.081 -4.494 -19.295 1.00 87.19 158 TYR A C 1
ATOM 1177 O O . TYR A 1 158 ? 16.213 -4.989 -20.409 1.00 87.19 158 TYR A O 1
ATOM 1185 N N . SER A 1 159 ? 16.719 -4.999 -18.233 1.00 81.00 159 SER A N 1
ATOM 1186 C CA . SER A 1 159 ? 17.716 -6.079 -18.344 1.00 81.00 159 SER A CA 1
ATOM 1187 C C . SER A 1 159 ? 17.121 -7.483 -18.502 1.00 81.00 159 SER A C 1
ATOM 1189 O O . SER A 1 159 ? 17.876 -8.447 -18.583 1.00 81.00 159 SER A O 1
ATOM 1191 N N . GLY A 1 160 ? 15.791 -7.634 -18.496 1.00 64.62 160 GLY A N 1
ATOM 1192 C CA . GLY A 1 160 ? 15.126 -8.946 -18.490 1.00 64.62 160 GLY A CA 1
ATOM 1193 C C . GLY A 1 160 ? 15.354 -9.763 -17.207 1.00 64.62 160 GLY A C 1
ATOM 1194 O O . GLY A 1 160 ? 14.829 -10.868 -17.085 1.00 64.62 160 GLY A O 1
ATOM 1195 N N . ASP A 1 161 ? 16.101 -9.222 -16.238 1.00 62.44 161 ASP A N 1
ATOM 1196 C CA . ASP A 1 161 ? 16.434 -9.898 -14.990 1.00 62.44 161 ASP A CA 1
ATOM 1197 C C . ASP A 1 161 ? 15.228 -9.911 -14.034 1.00 62.44 161 ASP A C 1
ATOM 1199 O O . ASP A 1 161 ? 14.774 -8.882 -13.522 1.00 62.44 161 ASP A O 1
ATOM 1203 N N . ASN A 1 162 ? 14.699 -11.110 -13.794 1.00 62.53 162 ASN A N 1
ATOM 1204 C CA . ASN A 1 162 ? 13.607 -11.378 -12.860 1.00 62.53 162 ASN A CA 1
ATOM 1205 C C . ASN A 1 162 ? 14.107 -11.897 -11.497 1.00 62.53 162 ASN A C 1
ATOM 1207 O O . ASN A 1 162 ? 13.305 -12.398 -10.712 1.00 62.53 162 ASN A O 1
ATOM 1211 N N . SER A 1 163 ? 15.409 -11.786 -11.200 1.00 59.53 163 SER A N 1
ATOM 1212 C CA . SER A 1 163 ? 16.025 -12.260 -9.950 1.00 59.53 163 SER A CA 1
ATOM 1213 C C . SER A 1 163 ? 15.456 -11.599 -8.691 1.00 59.53 163 SER A C 1
ATOM 1215 O O . SER A 1 163 ? 15.468 -12.195 -7.612 1.00 59.53 163 SER A O 1
ATOM 1217 N N . VAL A 1 164 ? 14.912 -10.385 -8.814 1.00 62.34 164 VAL A N 1
ATOM 1218 C CA . VAL A 1 164 ? 14.260 -9.672 -7.712 1.00 62.34 164 VAL A CA 1
ATOM 1219 C C . VAL A 1 164 ? 12.758 -9.947 -7.734 1.00 62.34 164 VAL A C 1
ATOM 1221 O O . VAL A 1 164 ? 12.029 -9.466 -8.602 1.00 62.34 164 VAL A O 1
ATOM 1224 N N . SER A 1 165 ? 12.281 -10.690 -6.733 1.00 58.34 165 SER A N 1
ATOM 1225 C CA . SER A 1 165 ? 10.849 -10.798 -6.443 1.00 58.34 165 SER A CA 1
ATOM 1226 C C . SER A 1 165 ? 10.329 -9.462 -5.903 1.00 58.34 165 SER A C 1
ATOM 1228 O O . SER A 1 165 ? 10.914 -8.896 -4.975 1.00 58.34 165 SER A O 1
ATOM 1230 N N . TYR A 1 166 ? 9.237 -8.959 -6.487 1.00 59.69 166 TYR A N 1
ATOM 1231 C CA . TYR A 1 166 ? 8.617 -7.695 -6.095 1.00 59.69 166 TYR A CA 1
ATOM 1232 C C . TYR A 1 166 ? 7.207 -7.864 -5.515 1.00 59.69 166 TYR A C 1
ATOM 1234 O O . TYR A 1 166 ? 6.412 -8.611 -6.090 1.00 59.69 166 TYR A O 1
ATOM 1242 N N . PRO A 1 167 ? 6.856 -7.063 -4.488 1.00 52.41 167 PRO A N 1
ATOM 1243 C CA . PRO A 1 167 ? 7.741 -6.130 -3.781 1.00 52.41 167 PRO A CA 1
ATOM 1244 C C . PRO A 1 167 ? 8.756 -6.836 -2.876 1.00 52.41 167 PRO A C 1
ATOM 1246 O O . PRO A 1 167 ? 8.528 -7.977 -2.472 1.00 52.41 167 PRO A O 1
ATOM 1249 N N . PRO A 1 168 ? 9.848 -6.154 -2.490 1.00 53.69 168 PRO A N 1
ATOM 1250 C CA . PRO A 1 168 ? 10.765 -6.679 -1.487 1.00 53.69 168 PRO A CA 1
ATOM 1251 C C . PRO A 1 168 ? 10.000 -7.062 -0.211 1.00 53.69 168 PRO A C 1
ATOM 1253 O O . PRO A 1 168 ? 9.437 -6.208 0.487 1.00 53.69 168 PRO A O 1
ATOM 1256 N N . ARG A 1 169 ? 9.989 -8.359 0.124 1.00 48.09 169 ARG A N 1
ATOM 1257 C CA . ARG A 1 169 ? 9.648 -8.810 1.478 1.00 48.09 169 ARG A CA 1
ATOM 1258 C C . ARG A 1 169 ? 10.688 -8.214 2.419 1.00 48.09 169 ARG A C 1
ATOM 1260 O O . ARG A 1 169 ? 11.886 -8.373 2.190 1.00 48.09 169 ARG A O 1
ATOM 1267 N N . ARG A 1 170 ? 10.263 -7.554 3.501 1.00 46.12 170 ARG A N 1
ATOM 1268 C CA . ARG A 1 170 ? 11.201 -7.288 4.595 1.00 46.12 170 ARG A CA 1
ATOM 1269 C C . ARG A 1 170 ? 11.667 -8.637 5.136 1.00 46.12 170 ARG A C 1
ATOM 1271 O O . ARG A 1 170 ? 10.873 -9.383 5.702 1.00 46.12 170 ARG A O 1
ATOM 1278 N N . GLN A 1 171 ? 12.952 -8.924 4.945 1.00 32.75 171 GLN A N 1
ATOM 1279 C CA . GLN A 1 171 ? 13.674 -9.880 5.769 1.00 32.75 171 GLN A CA 1
ATOM 1280 C C . GLN A 1 171 ? 13.580 -9.408 7.222 1.00 32.75 171 GLN A C 1
ATOM 1282 O O . GLN A 1 171 ? 13.844 -8.248 7.546 1.00 32.75 171 GLN A O 1
ATOM 1287 N N . SER A 1 172 ? 13.164 -10.314 8.093 1.00 32.09 172 SER A N 1
ATOM 1288 C CA . SER A 1 172 ? 13.274 -10.168 9.535 1.00 32.09 172 SER A CA 1
ATOM 1289 C C . SER A 1 172 ? 14.742 -9.970 9.942 1.00 32.09 172 SER A C 1
ATOM 1291 O O . SER A 1 172 ? 15.558 -10.858 9.714 1.00 32.09 172 SER A O 1
ATOM 1293 N N . GLY A 1 173 ? 15.047 -8.847 10.602 1.00 30.16 173 GLY A N 1
ATOM 1294 C CA . GLY A 1 173 ? 16.217 -8.678 11.476 1.00 30.16 173 GLY A CA 1
ATOM 1295 C C . GLY A 1 173 ? 17.491 -8.095 10.848 1.00 30.16 173 GLY A C 1
ATOM 1296 O O . GLY A 1 173 ? 18.174 -8.760 10.083 1.00 30.16 173 GLY A O 1
ATOM 1297 N N . LYS A 1 174 ? 17.876 -6.882 11.274 1.00 26.44 174 LYS A N 1
ATOM 1298 C CA . LYS A 1 174 ? 19.071 -6.589 12.104 1.00 26.44 174 LYS A CA 1
ATOM 1299 C C . LYS A 1 174 ? 19.320 -5.072 12.212 1.00 26.44 174 LYS A C 1
ATOM 1301 O O . LYS A 1 174 ? 18.901 -4.281 11.372 1.00 26.44 174 LYS A O 1
ATOM 1306 N N . PHE A 1 175 ? 19.920 -4.719 13.341 1.00 26.92 175 PHE A N 1
ATOM 1307 C CA . PHE A 1 175 ? 20.062 -3.412 13.980 1.00 26.92 175 PHE A CA 1
ATOM 1308 C C . PHE A 1 175 ? 20.975 -2.393 13.258 1.00 26.92 175 PHE A C 1
ATOM 1310 O O . PHE A 1 175 ? 21.969 -2.764 12.649 1.00 26.92 175 PHE A O 1
ATOM 1317 N N . THR A 1 176 ? 20.580 -1.119 13.404 1.00 32.91 176 THR A N 1
ATOM 1318 C CA . THR A 1 176 ? 21.328 0.158 13.556 1.00 32.91 176 THR A CA 1
ATOM 1319 C C . THR A 1 176 ? 22.696 0.394 12.893 1.00 32.91 176 THR A C 1
ATOM 1321 O O . THR A 1 176 ? 23.688 -0.219 13.269 1.00 32.91 176 THR A O 1
ATOM 1324 N N . ASP A 1 177 ? 22.769 1.469 12.097 1.00 30.97 177 ASP A N 1
ATOM 1325 C CA . ASP A 1 177 ? 23.960 2.321 11.942 1.00 30.97 177 ASP A CA 1
ATOM 1326 C C . ASP A 1 177 ? 23.564 3.761 12.348 1.00 30.97 177 ASP A C 1
ATOM 1328 O O . ASP A 1 177 ? 22.633 4.312 11.750 1.00 30.97 177 ASP A O 1
ATOM 1332 N N . PRO A 1 178 ? 24.190 4.362 13.379 1.00 29.39 178 PRO A N 1
ATOM 1333 C CA . PRO A 1 178 ? 23.879 5.708 13.862 1.00 29.39 178 PRO A CA 1
ATOM 1334 C C . PRO A 1 178 ? 24.526 6.850 13.051 1.00 29.39 178 PRO A C 1
ATOM 1336 O O . PRO A 1 178 ? 24.317 8.013 13.391 1.00 29.39 178 PRO A O 1
ATOM 1339 N N . SER A 1 179 ? 25.292 6.567 11.991 1.00 27.75 179 SER A N 1
ATOM 1340 C CA . SER A 1 179 ? 26.044 7.589 11.241 1.00 27.75 179 SER A CA 1
ATOM 1341 C C . SER A 1 179 ? 25.422 8.019 9.904 1.00 27.75 179 SER A C 1
ATOM 1343 O O . SER A 1 179 ? 25.867 8.997 9.298 1.00 27.75 179 SER A O 1
ATOM 1345 N N . TYR A 1 180 ? 24.352 7.363 9.446 1.00 28.97 180 TYR A N 1
ATOM 1346 C CA . TYR A 1 180 ? 23.751 7.684 8.152 1.00 28.97 180 TYR A CA 1
ATOM 1347 C C . TYR A 1 180 ? 22.721 8.817 8.259 1.00 28.97 180 TYR A C 1
ATOM 1349 O O . TYR A 1 180 ? 21.621 8.622 8.776 1.00 28.97 180 TYR A O 1
ATOM 1357 N N . ARG A 1 181 ? 23.059 10.000 7.729 1.00 30.86 181 ARG A N 1
ATOM 1358 C CA . ARG A 1 181 ? 22.101 11.086 7.465 1.00 30.86 181 ARG A CA 1
ATOM 1359 C C . ARG A 1 181 ? 21.387 10.794 6.139 1.00 30.86 181 ARG A C 1
ATOM 1361 O O . ARG A 1 181 ? 22.013 10.971 5.095 1.00 30.86 181 ARG A O 1
ATOM 1368 N N . PRO A 1 182 ? 20.112 10.364 6.127 1.00 35.94 182 PRO A N 1
ATOM 1369 C CA . PRO A 1 182 ? 19.411 10.131 4.876 1.00 35.94 182 PRO A CA 1
ATOM 1370 C C . PRO A 1 182 ? 19.137 11.493 4.242 1.00 35.94 182 PRO A C 1
ATOM 1372 O O . PRO A 1 182 ? 18.426 12.320 4.818 1.00 35.94 182 PRO A O 1
ATOM 1375 N N . THR A 1 183 ? 19.692 11.736 3.059 1.00 33.31 183 THR A N 1
ATOM 1376 C CA . THR A 1 183 ? 19.158 12.759 2.162 1.00 33.31 183 THR A CA 1
ATOM 1377 C C . THR A 1 183 ? 17.672 12.460 1.958 1.00 33.31 183 THR A C 1
ATOM 1379 O O . THR A 1 183 ? 17.280 11.343 1.623 1.00 33.31 183 THR A O 1
ATOM 1382 N N . LEU A 1 184 ? 16.840 13.441 2.307 1.00 38.59 184 LEU A N 1
ATOM 1383 C CA . LEU A 1 184 ? 15.384 13.353 2.306 1.00 38.59 184 LEU A CA 1
ATOM 1384 C C . LEU A 1 184 ? 14.852 12.954 0.919 1.00 38.59 184 LEU A C 1
ATOM 1386 O O . LEU A 1 184 ? 15.275 13.524 -0.080 1.00 38.59 184 LEU A O 1
ATOM 1390 N N . TYR A 1 185 ? 13.855 12.057 0.951 1.00 42.72 185 TYR A N 1
ATOM 1391 C CA . TYR A 1 185 ? 13.062 11.419 -0.119 1.00 42.72 185 TYR A CA 1
ATOM 1392 C C . TYR A 1 185 ? 13.561 10.057 -0.630 1.00 42.72 185 TYR A C 1
ATOM 1394 O O . TYR A 1 185 ? 14.720 9.930 -1.010 1.00 42.72 185 TYR A O 1
ATOM 1402 N N . PRO A 1 186 ? 12.665 9.035 -0.648 1.00 46.69 186 PRO A N 1
ATOM 1403 C CA . PRO A 1 186 ? 11.395 9.203 -1.367 1.00 46.69 186 PRO A CA 1
ATOM 1404 C C . PRO A 1 186 ? 10.128 8.537 -0.782 1.00 46.69 186 PRO A C 1
ATOM 1406 O O . PRO A 1 186 ? 9.168 8.309 -1.501 1.00 46.69 186 PRO A O 1
ATOM 1409 N N . GLY A 1 187 ? 10.073 8.233 0.515 1.00 52.38 187 GLY A N 1
ATOM 1410 C CA . GLY A 1 187 ? 8.869 7.658 1.134 1.00 52.38 187 GLY A CA 1
ATOM 1411 C C . GLY A 1 187 ? 8.308 8.554 2.226 1.00 52.38 187 GLY A C 1
ATOM 1412 O O . GLY A 1 187 ? 8.427 8.198 3.395 1.00 52.38 187 GLY A O 1
ATOM 1413 N N . ARG A 1 188 ? 7.763 9.728 1.885 1.00 62.66 188 ARG A N 1
ATOM 1414 C CA . ARG A 1 188 ? 7.009 10.515 2.874 1.00 62.66 188 ARG A CA 1
ATOM 1415 C C . ARG A 1 188 ? 5.750 9.754 3.293 1.00 62.66 188 ARG A C 1
ATOM 1417 O O . ARG A 1 188 ? 5.231 8.939 2.524 1.00 62.66 188 ARG A O 1
ATOM 1424 N N . ALA A 1 189 ? 5.318 10.006 4.530 1.00 58.97 189 ALA A N 1
ATOM 1425 C CA . ALA A 1 189 ? 4.126 9.408 5.116 1.00 58.97 189 ALA A CA 1
ATOM 1426 C C . ALA A 1 189 ? 2.917 9.650 4.207 1.00 58.97 189 ALA A C 1
ATOM 1428 O O . ALA A 1 189 ? 2.409 8.672 3.684 1.00 58.97 189 ALA A O 1
ATOM 1429 N N . CYS A 1 190 ? 2.568 10.916 3.961 1.00 61.88 190 CYS A N 1
ATOM 1430 C CA . CYS A 1 190 ? 1.732 11.462 2.885 1.00 61.88 190 CYS A CA 1
ATOM 1431 C C . CYS A 1 190 ? 1.838 12.996 2.924 1.00 61.88 190 CYS A C 1
ATOM 1433 O O . CYS A 1 190 ? 2.363 13.529 3.906 1.00 61.88 190 CYS A O 1
ATOM 1435 N N . GLU A 1 191 ? 1.399 13.675 1.863 1.00 48.56 191 GLU A N 1
ATOM 1436 C CA . GLU A 1 191 ? 1.205 15.135 1.832 1.00 48.56 191 GLU A CA 1
ATOM 1437 C C . GLU A 1 191 ? -0.280 15.481 1.936 1.00 48.56 191 GLU A C 1
ATOM 1439 O O . GLU A 1 191 ? -1.097 14.678 1.422 1.00 48.56 191 GLU A O 1
#

InterPro domains:
  IPR005103 Auxiliary Activity family 9, catalytic domain [PF03443] (8-166)
  IPR005103 Auxiliary Activity family 9, catalytic domain [cd21175] (4-168)
  IPR049892 Auxiliary Activity family 9 [PTHR33353] (8-167)

Organism: NCBI:txid2126181

pLDDT: mean 83.74, std 19.41, range [26.44, 98.75]